Protein AF-A0A523WRV7-F1 (afdb_monomer_lite)

pLDDT: mean 73.67, std 16.46, range [28.14, 95.19]

Secondary structure (DSSP, 8-state):
----SSTTHHHHHHHHHHHHHHHHHHHHHHHHHHHHHHHHHHTTS--------SEEEEEETT---EEEEETTEEEEE-SHHHHHHTT--GGGPEEE-HHHHTTSPEEEEE---TTSPPPPPPGGGT------TTTT-EEEEEESSPPTT-SSSGGGT-SEEEEE----TT---EEEESSSSTTSPEEEEES-SS--TTTS-HHHHHHHHHHHHHH-TTS-EEEEEETTTSSS---S-HHHHHHHHHHHHHHTTSSEEEEEE--TTS-TTHHHHHHHHHHHHHHHH--S-EEEEEE-EEETTTTBPPP-HHHHHHHHHTTT--EEEE-S---STTEEE-HHHHHHHHHHHHHHHHTS-PPPPP---

Radius of gyration: 35.59 Å; chains: 1; bounding box: 54×82×136 Å

Structure (mmCIF, N/CA/C/O backbone):
data_AF-A0A523WRV7-F1
#
_entry.id   AF-A0A523WRV7-F1
#
loop_
_atom_site.group_PDB
_atom_site.id
_atom_site.type_symbol
_atom_site.label_atom_id
_atom_site.label_alt_id
_atom_site.label_comp_id
_atom_site.label_asym_id
_atom_site.label_entity_id
_atom_site.label_seq_id
_atom_site.pdbx_PDB_ins_code
_atom_site.Cartn_x
_atom_site.Cartn_y
_atom_site.Cartn_z
_atom_site.occupancy
_atom_site.B_iso_or_equiv
_atom_site.auth_seq_id
_atom_site.auth_comp_id
_atom_site.auth_asym_id
_atom_site.auth_atom_id
_atom_site.pdbx_PDB_model_num
ATOM 1 N N . MET A 1 1 ? -23.897 -60.825 111.684 1.00 43.19 1 MET A N 1
ATOM 2 C CA . MET A 1 1 ? -24.384 -60.757 110.289 1.00 43.19 1 MET A CA 1
ATOM 3 C C . MET A 1 1 ? -24.198 -59.336 109.784 1.00 43.19 1 MET A C 1
ATOM 5 O O . MET A 1 1 ? -24.889 -58.453 110.264 1.00 43.19 1 MET A O 1
ATOM 9 N N . ALA A 1 2 ? -23.250 -59.101 108.877 1.00 41.94 2 ALA A N 1
ATOM 10 C CA . ALA A 1 2 ? -23.081 -57.809 108.214 1.00 41.94 2 ALA A CA 1
ATOM 11 C C . ALA A 1 2 ? -22.687 -58.062 106.751 1.00 41.94 2 ALA A C 1
ATOM 13 O O . ALA A 1 2 ? -21.578 -58.501 106.465 1.00 41.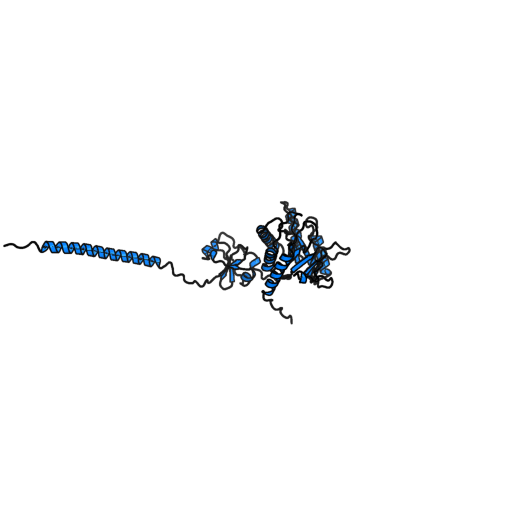94 2 ALA A O 1
ATOM 14 N N . LEU A 1 3 ? -23.637 -57.845 105.840 1.00 47.97 3 LEU A N 1
ATOM 15 C CA . LEU A 1 3 ? -23.482 -57.950 104.389 1.00 47.97 3 LEU A CA 1
ATOM 16 C C . LEU A 1 3 ? -23.764 -56.571 103.788 1.00 47.97 3 LEU A C 1
ATOM 18 O O . LEU A 1 3 ? -24.923 -56.207 103.625 1.00 47.97 3 LEU A O 1
ATOM 22 N N . ALA A 1 4 ? -22.710 -55.822 103.463 1.00 55.09 4 ALA A N 1
ATOM 23 C CA . ALA A 1 4 ? -22.683 -54.828 102.382 1.00 55.09 4 ALA A CA 1
ATOM 24 C C . ALA A 1 4 ? -21.262 -54.247 102.267 1.00 55.09 4 ALA A C 1
ATOM 26 O O . ALA A 1 4 ? -20.862 -53.490 103.147 1.00 55.09 4 ALA A O 1
ATOM 27 N N . PRO A 1 5 ? -20.488 -54.599 101.216 1.00 51.84 5 PRO A N 1
ATOM 28 C CA . PRO A 1 5 ? -19.938 -53.528 100.373 1.00 51.84 5 PRO A CA 1
ATOM 29 C C . PRO A 1 5 ? -19.643 -53.971 98.918 1.00 51.84 5 PRO A C 1
ATOM 31 O O . PRO A 1 5 ? -18.527 -53.830 98.438 1.00 51.84 5 PRO A O 1
ATOM 34 N N . LEU A 1 6 ? -20.622 -54.508 98.177 1.00 50.44 6 LEU A N 1
ATOM 35 C CA . LEU A 1 6 ? -20.431 -54.847 96.745 1.00 50.44 6 LEU A CA 1
ATOM 36 C C . LEU A 1 6 ? -21.301 -54.025 95.777 1.00 50.44 6 LEU A C 1
ATOM 38 O O . LEU A 1 6 ? -20.990 -53.936 94.592 1.00 50.44 6 LEU A O 1
ATOM 42 N N . LYS A 1 7 ? -22.356 -53.353 96.258 1.00 49.62 7 LYS A N 1
ATOM 43 C CA . LYS A 1 7 ? -23.232 -52.524 95.402 1.00 49.62 7 LYS A CA 1
ATOM 44 C C . LYS A 1 7 ? -22.710 -51.104 95.144 1.00 49.62 7 LYS A C 1
ATOM 46 O O . LYS A 1 7 ? -23.055 -50.532 94.116 1.00 49.62 7 LYS A O 1
ATOM 51 N N . ALA A 1 8 ? -21.877 -50.545 96.025 1.00 51.38 8 ALA A N 1
ATOM 52 C CA . ALA A 1 8 ? -21.386 -49.170 95.882 1.00 51.38 8 ALA A CA 1
ATOM 53 C C . ALA A 1 8 ? -20.281 -49.034 94.815 1.00 51.38 8 ALA A C 1
ATOM 55 O O . ALA A 1 8 ? -20.297 -48.084 94.037 1.00 51.38 8 ALA A O 1
ATOM 56 N N . ILE A 1 9 ? -19.379 -50.018 94.711 1.00 51.53 9 ILE A N 1
ATOM 57 C CA . ILE A 1 9 ? -18.237 -49.985 93.776 1.00 51.53 9 ILE A CA 1
ATOM 58 C C . ILE A 1 9 ? -18.718 -50.066 92.315 1.00 51.53 9 ILE A C 1
ATOM 60 O O . ILE A 1 9 ? -18.333 -49.237 91.493 1.00 51.53 9 ILE A O 1
ATOM 64 N N . ARG A 1 10 ? -19.691 -50.943 92.017 1.00 49.62 10 ARG A N 1
ATOM 65 C CA . ARG A 1 10 ? -20.312 -51.046 90.679 1.00 49.62 10 ARG A CA 1
ATOM 66 C C . ARG A 1 10 ? -21.040 -49.777 90.221 1.00 49.62 10 ARG A C 1
ATOM 68 O O . ARG A 1 10 ? -21.253 -49.599 89.025 1.00 49.62 10 ARG A O 1
ATOM 75 N N . PHE A 1 11 ? -21.467 -48.912 91.141 1.00 49.72 11 PHE A N 1
ATOM 76 C CA . PHE A 1 11 ? -22.198 -47.689 90.795 1.00 49.72 11 PHE A CA 1
ATOM 77 C C . PHE A 1 11 ? -21.259 -46.524 90.446 1.00 49.72 11 PHE A C 1
ATOM 79 O O . PHE A 1 11 ? -21.621 -45.663 89.643 1.00 49.72 11 PHE A O 1
ATOM 86 N N . ILE A 1 12 ? -20.051 -46.510 91.020 1.00 54.00 12 ILE A N 1
ATOM 87 C CA . ILE A 1 12 ? -19.041 -45.469 90.787 1.00 54.00 12 ILE A CA 1
ATOM 88 C C . ILE A 1 12 ? -18.336 -45.699 89.442 1.00 54.00 12 ILE A C 1
ATOM 90 O O . ILE A 1 12 ? -18.292 -44.774 88.630 1.00 54.00 12 ILE A O 1
ATOM 94 N N . GLU A 1 13 ? -17.926 -46.936 89.137 1.00 52.88 13 GLU A N 1
ATOM 95 C CA . GLU A 1 13 ? -17.317 -47.285 87.837 1.00 52.88 13 GLU A CA 1
ATOM 96 C C . GLU A 1 13 ? -18.253 -46.954 86.659 1.00 52.88 13 GLU A C 1
ATOM 98 O O . GLU A 1 13 ? -17.840 -46.401 85.641 1.00 52.88 13 GLU A O 1
ATOM 103 N N . ASN A 1 14 ? -19.558 -47.174 86.837 1.00 54.78 14 ASN A N 1
ATOM 104 C CA . ASN A 1 14 ? -20.579 -46.937 85.816 1.00 54.78 14 ASN A CA 1
ATOM 105 C C . ASN A 1 14 ? -20.876 -45.431 85.582 1.00 54.78 14 ASN A C 1
ATOM 107 O O . ASN A 1 14 ? -21.360 -45.041 84.516 1.00 54.78 14 ASN A O 1
ATOM 111 N N . LYS A 1 15 ? -20.569 -44.551 86.550 1.00 53.56 15 LYS A N 1
ATOM 112 C CA . LYS A 1 15 ? -20.632 -43.085 86.366 1.00 53.56 15 LYS A CA 1
ATOM 113 C C . LYS A 1 15 ? -19.398 -42.546 85.647 1.00 53.56 15 LYS A C 1
ATOM 115 O O . LYS A 1 15 ? -19.528 -41.663 84.800 1.00 53.56 15 LYS A O 1
ATOM 120 N N . GLU A 1 16 ? -18.223 -43.082 85.956 1.00 56.72 16 GLU A N 1
ATOM 121 C CA . GLU A 1 16 ? -16.965 -42.655 85.342 1.00 56.72 16 GLU A CA 1
ATOM 122 C C . GLU A 1 16 ? -16.894 -43.049 83.858 1.00 56.72 16 GLU A C 1
ATOM 124 O O . GLU A 1 16 ? -16.466 -42.262 83.009 1.00 56.72 16 GLU A O 1
ATOM 129 N N . GLN A 1 17 ? -17.417 -44.231 83.524 1.00 58.19 17 GLN A N 1
ATOM 130 C CA . GLN A 1 17 ? -17.513 -44.726 82.151 1.00 58.19 17 GLN A CA 1
ATOM 131 C C . GLN A 1 17 ? -18.502 -43.895 81.313 1.00 58.19 17 GLN A C 1
ATOM 133 O O . GLN A 1 17 ? -18.154 -43.454 80.217 1.00 58.19 17 GLN A O 1
ATOM 138 N N . ARG A 1 18 ? -19.661 -43.531 81.885 1.00 58.38 18 ARG A N 1
ATOM 139 C CA . ARG A 1 18 ? -20.624 -42.602 81.261 1.00 58.38 18 ARG A CA 1
ATOM 140 C C . ARG A 1 18 ? -20.073 -41.186 81.068 1.00 58.38 18 ARG A C 1
ATOM 142 O O . ARG A 1 18 ? -20.416 -40.517 80.096 1.00 58.38 18 ARG A O 1
ATOM 149 N N . GLY A 1 19 ? -19.204 -40.716 81.965 1.00 65.31 19 GLY A N 1
ATOM 150 C CA . GLY A 1 19 ? -18.512 -39.432 81.810 1.00 65.31 19 GLY A CA 1
ATOM 151 C C . GLY A 1 19 ? -17.509 -39.431 80.650 1.00 65.31 19 GLY A C 1
ATOM 152 O O . GLY A 1 19 ? -17.411 -38.445 79.916 1.00 65.31 19 GLY A O 1
ATOM 153 N N . LYS A 1 20 ? -16.794 -40.546 80.448 1.00 66.38 20 LYS A N 1
ATOM 154 C CA . LYS A 1 20 ? -15.864 -40.726 79.320 1.00 66.38 20 LYS A CA 1
ATOM 155 C C . LYS A 1 20 ? -16.595 -40.855 77.981 1.00 66.38 20 LYS A C 1
ATOM 157 O O . LYS A 1 20 ? -16.130 -40.281 76.999 1.00 66.38 20 LYS A O 1
ATOM 162 N N . GLU A 1 21 ? -17.740 -41.535 77.941 1.00 68.00 21 GLU A N 1
ATOM 163 C CA . GLU A 1 21 ? -18.577 -41.626 76.734 1.00 68.00 21 GLU A CA 1
ATOM 164 C C . GLU A 1 21 ? -19.162 -40.270 76.336 1.00 68.00 21 GLU A C 1
ATOM 166 O O . GLU A 1 21 ? -18.995 -39.860 75.191 1.00 68.00 21 GLU A O 1
ATOM 171 N N . ARG A 1 22 ? -19.696 -39.492 77.288 1.00 70.12 22 ARG A N 1
ATOM 172 C CA . ARG A 1 22 ? -20.186 -38.132 77.000 1.00 70.12 22 ARG A CA 1
ATOM 173 C C . ARG A 1 22 ? -19.100 -37.197 76.475 1.00 70.12 22 ARG A C 1
ATOM 175 O O . ARG A 1 22 ? -19.375 -36.377 75.607 1.00 70.12 22 ARG A O 1
ATOM 182 N N . LYS A 1 23 ? -17.858 -37.309 76.963 1.00 73.06 23 LYS A N 1
ATOM 183 C CA . LYS A 1 23 ? -16.725 -36.539 76.414 1.00 73.06 23 LYS A CA 1
ATOM 184 C C . LYS A 1 23 ? -16.383 -36.948 74.980 1.00 73.06 23 LYS A C 1
ATOM 186 O O . LYS A 1 23 ? -16.059 -36.075 74.180 1.00 73.06 23 LYS A O 1
ATOM 191 N N . LYS A 1 24 ? -16.472 -38.242 74.649 1.00 74.88 24 LYS A N 1
ATOM 192 C CA . LYS A 1 24 ? -16.290 -38.728 73.272 1.00 74.88 24 LYS A CA 1
ATOM 193 C C . LYS A 1 24 ? -17.401 -38.229 72.354 1.00 74.88 24 LYS A C 1
ATOM 195 O O . LYS A 1 24 ? -17.094 -37.739 71.276 1.00 74.88 24 LYS A O 1
ATOM 200 N N . GLU A 1 25 ? -18.655 -38.278 72.795 1.00 76.62 25 GLU A N 1
ATOM 201 C CA . GLU A 1 25 ? -19.792 -37.735 72.041 1.00 76.62 25 GLU A CA 1
ATOM 202 C C . GLU A 1 25 ? -19.641 -36.230 71.801 1.00 76.62 25 GLU A C 1
ATOM 204 O O . GLU A 1 25 ? -19.791 -35.775 70.671 1.00 76.62 25 GLU A O 1
ATOM 209 N N . LEU A 1 26 ? -19.247 -35.460 72.824 1.00 77.62 26 LEU A N 1
ATOM 210 C CA . LEU A 1 26 ? -19.015 -34.021 72.674 1.00 77.62 26 LEU A CA 1
ATOM 211 C C . LEU A 1 26 ? -17.868 -33.718 71.700 1.00 77.62 26 LEU A C 1
ATOM 213 O O . LEU A 1 26 ? -17.972 -32.792 70.900 1.00 77.62 26 LEU A O 1
ATOM 217 N N . MET A 1 27 ? -16.788 -34.506 71.744 1.00 79.31 27 MET A N 1
ATOM 218 C CA . MET A 1 27 ? -15.689 -34.397 70.782 1.00 79.31 27 MET A CA 1
ATOM 219 C C . MET A 1 27 ? -16.138 -34.729 69.360 1.00 79.31 27 MET A C 1
ATOM 221 O O . MET A 1 27 ? -15.739 -34.032 68.435 1.00 79.31 27 MET A O 1
ATOM 225 N N . ILE A 1 28 ? -16.965 -35.760 69.179 1.00 80.25 28 ILE A N 1
ATOM 226 C CA . ILE A 1 28 ? -17.501 -36.138 67.866 1.00 80.25 28 ILE A CA 1
ATOM 227 C C . ILE A 1 28 ? -18.396 -35.021 67.324 1.00 80.25 28 ILE A C 1
ATOM 229 O O . ILE A 1 28 ? -18.240 -34.630 66.173 1.00 80.25 28 ILE A O 1
ATOM 233 N N . VAL A 1 29 ? -19.272 -34.446 68.151 1.00 78.81 29 VAL A N 1
ATOM 234 C CA . VAL A 1 29 ? -20.132 -33.321 67.751 1.00 78.81 29 VAL A CA 1
ATOM 235 C C . VAL A 1 29 ? -19.303 -32.079 67.410 1.00 78.81 29 VAL A C 1
ATOM 237 O O . VAL A 1 29 ? -19.556 -31.443 66.390 1.00 78.81 29 VAL A O 1
ATOM 240 N N . ALA A 1 30 ? -18.275 -31.758 68.200 1.00 79.81 30 ALA A N 1
ATOM 241 C CA . ALA A 1 30 ? -17.372 -30.644 67.910 1.00 79.81 30 ALA A CA 1
ATOM 242 C C . ALA A 1 30 ? -16.576 -30.870 66.612 1.00 79.81 30 ALA A C 1
ATOM 244 O O . ALA A 1 30 ? -16.445 -29.956 65.801 1.00 79.81 30 ALA A O 1
ATOM 245 N N . LEU A 1 31 ? -16.097 -32.095 66.376 1.00 79.44 31 LEU A N 1
ATOM 246 C CA . LEU A 1 31 ? -15.389 -32.458 65.151 1.00 79.44 31 LEU A CA 1
ATOM 247 C C . LEU A 1 31 ? -16.316 -32.379 63.929 1.00 79.44 31 LEU A C 1
ATOM 249 O O . LEU A 1 31 ? -15.922 -31.833 62.904 1.00 79.44 31 LEU A O 1
ATOM 253 N N . LEU A 1 32 ? -17.561 -32.849 64.047 1.00 80.69 32 LEU A N 1
ATOM 254 C CA . LEU A 1 32 ? -18.571 -32.736 62.992 1.00 80.69 32 LEU A CA 1
ATOM 255 C C . LEU A 1 32 ? -18.953 -31.278 62.712 1.00 80.69 32 LEU A C 1
ATOM 257 O O . LEU A 1 32 ? -19.153 -30.923 61.552 1.00 80.69 32 LEU A O 1
ATOM 261 N N . ALA A 1 33 ? -19.002 -30.416 63.732 1.00 76.00 33 ALA A N 1
ATOM 262 C CA . ALA A 1 33 ? -19.233 -28.984 63.557 1.00 76.00 33 ALA A CA 1
ATOM 263 C C . ALA A 1 33 ? -18.060 -28.298 62.834 1.00 76.00 33 ALA A C 1
ATOM 265 O O . ALA A 1 33 ? -18.288 -27.507 61.921 1.00 76.00 33 ALA A O 1
ATOM 266 N N . VAL A 1 34 ? -16.812 -28.645 63.173 1.00 75.19 34 VAL A N 1
ATOM 267 C CA . VAL A 1 34 ? -15.611 -28.140 62.482 1.00 75.19 34 VAL A CA 1
ATOM 268 C C . VAL A 1 34 ? -15.549 -28.644 61.038 1.00 75.19 34 VAL A C 1
ATOM 270 O O . VAL A 1 34 ? -15.292 -27.854 60.135 1.00 75.19 34 VAL A O 1
ATOM 273 N N . ILE A 1 35 ? -15.854 -29.921 60.789 1.00 76.06 35 ILE A N 1
ATOM 274 C CA . ILE A 1 35 ? -15.948 -30.481 59.432 1.00 76.06 35 ILE A CA 1
ATOM 275 C C . ILE A 1 35 ? -17.073 -29.796 58.644 1.00 76.06 35 ILE A C 1
ATOM 277 O O . ILE A 1 35 ? -16.876 -29.461 57.482 1.00 76.06 35 ILE A O 1
ATOM 281 N N . SER A 1 36 ? -18.219 -29.510 59.269 1.00 71.19 36 SER A N 1
ATOM 282 C CA . SER A 1 36 ? -19.326 -28.788 58.624 1.00 71.19 36 SER A CA 1
ATOM 283 C C . SER A 1 36 ? -18.964 -27.333 58.308 1.00 71.19 36 SER A C 1
ATOM 285 O O . SER A 1 36 ? -19.338 -26.836 57.250 1.00 71.19 36 SER A O 1
ATOM 287 N N . LEU A 1 37 ? -18.187 -26.660 59.164 1.00 67.69 37 LEU A N 1
ATOM 288 C CA . LEU A 1 37 ? -17.636 -25.321 58.911 1.00 67.69 37 LEU A CA 1
ATOM 289 C C . LEU A 1 37 ? -16.590 -25.329 57.786 1.00 67.69 37 LEU A C 1
ATOM 291 O O . LEU A 1 37 ? -16.615 -24.448 56.930 1.00 67.69 37 LEU A O 1
ATOM 295 N N . LEU A 1 38 ? -15.720 -26.343 57.736 1.00 61.66 38 LEU A N 1
ATOM 296 C CA . LEU A 1 38 ? -14.734 -26.513 56.663 1.00 61.66 38 LEU A CA 1
ATOM 297 C C . LEU A 1 38 ? -15.400 -26.854 55.322 1.00 61.66 38 LEU A C 1
ATOM 299 O O . LEU A 1 38 ? -15.036 -26.284 54.298 1.00 61.66 38 LEU A O 1
ATOM 303 N N . LEU A 1 39 ? -16.428 -27.709 55.321 1.00 60.72 39 LEU A N 1
ATOM 304 C CA . LEU A 1 39 ? -17.216 -28.012 54.124 1.00 60.72 39 LEU A CA 1
ATOM 305 C C . LEU A 1 39 ? -18.029 -26.792 53.668 1.00 60.72 39 LEU A C 1
ATOM 307 O O . LEU A 1 39 ? -18.048 -26.496 52.478 1.00 60.72 39 LEU A O 1
ATOM 311 N N . SER A 1 40 ? -18.606 -26.014 54.587 1.00 55.66 40 SER A N 1
ATOM 312 C CA . SER A 1 40 ? -19.316 -24.769 54.244 1.00 55.66 40 SER A CA 1
ATOM 313 C C . SER A 1 40 ? -18.375 -23.685 53.692 1.00 55.66 40 SER A C 1
ATOM 315 O O . SER A 1 40 ? -18.788 -22.888 52.853 1.00 55.66 40 SER A O 1
ATOM 317 N N . GLY A 1 41 ? -17.098 -23.681 54.100 1.00 46.34 41 GLY A N 1
ATOM 318 C CA . GLY A 1 41 ? -16.050 -22.819 53.537 1.00 46.34 41 GLY A CA 1
ATOM 319 C C . GLY A 1 41 ? -15.540 -23.260 52.158 1.00 46.34 41 GLY A C 1
ATOM 320 O O . GLY A 1 41 ? -15.092 -22.423 51.377 1.00 46.34 41 GLY A O 1
ATOM 321 N N . CYS A 1 42 ? -15.659 -24.547 51.816 1.00 45.75 42 CYS A N 1
ATOM 322 C CA . CYS A 1 42 ? -15.270 -25.082 50.506 1.00 45.75 42 CYS A CA 1
ATOM 323 C C . CYS A 1 42 ? -16.370 -24.988 49.430 1.00 45.75 42 CYS A C 1
ATOM 325 O O . CYS A 1 42 ? -16.060 -25.146 48.252 1.00 45.75 42 CYS A O 1
ATOM 327 N N . PHE A 1 43 ? -17.623 -24.676 49.783 1.00 42.66 43 PHE A N 1
ATOM 328 C CA . PHE A 1 43 ? -18.730 -24.537 48.818 1.00 42.66 43 PHE A CA 1
ATOM 329 C C . PHE A 1 43 ? -18.992 -23.099 48.322 1.00 42.66 43 PHE A C 1
ATOM 331 O O . PHE A 1 43 ? -19.898 -22.890 47.519 1.00 42.66 43 PHE A O 1
ATOM 338 N N . LEU A 1 44 ? -18.164 -22.118 48.705 1.00 43.16 44 LEU A N 1
ATOM 339 C CA . LEU A 1 44 ? -18.170 -20.760 48.125 1.00 43.16 44 LEU A CA 1
ATOM 340 C C . LEU A 1 44 ? -17.111 -20.541 47.026 1.00 43.16 44 LEU A C 1
ATOM 342 O O . LEU A 1 44 ? -16.950 -19.431 46.530 1.00 43.16 44 LEU A O 1
ATOM 346 N N . SER A 1 45 ? -16.429 -21.601 46.587 1.00 48.34 45 SER A N 1
ATOM 347 C CA . SER A 1 45 ? -15.513 -21.572 45.440 1.00 48.34 45 SER A CA 1
ATOM 348 C C . SER A 1 45 ? -15.872 -22.693 44.466 1.00 48.34 45 SER A C 1
ATOM 350 O O . SER A 1 45 ? -15.240 -23.747 44.452 1.00 48.34 45 SER A O 1
ATOM 352 N N . GLY A 1 46 ? -16.908 -22.481 43.654 1.00 42.16 46 GLY A N 1
ATOM 353 C CA . GLY A 1 46 ? -17.256 -23.443 42.606 1.00 42.16 46 GLY A CA 1
ATOM 354 C C . GLY A 1 46 ? -18.628 -23.301 41.959 1.00 42.16 46 GLY A C 1
ATOM 355 O O . GLY A 1 46 ? -18.950 -24.109 41.097 1.00 42.16 46 GLY A O 1
ATOM 356 N N . GLN A 1 47 ? -19.431 -22.288 42.298 1.00 32.25 47 GLN A N 1
ATOM 357 C CA . GLN A 1 47 ? -20.487 -21.852 41.386 1.00 32.25 47 GLN A CA 1
ATOM 358 C C . GLN A 1 47 ? -19.828 -20.979 40.313 1.00 32.25 47 GLN A C 1
ATOM 360 O O . GLN A 1 47 ? -19.769 -19.757 40.413 1.00 32.25 47 GLN A O 1
ATOM 365 N N . THR A 1 48 ? -19.287 -21.623 39.277 1.00 39.41 48 THR A N 1
ATOM 366 C CA . THR A 1 48 ? -19.193 -20.995 37.959 1.00 39.41 48 THR A CA 1
ATOM 367 C C . THR A 1 48 ? -20.623 -20.766 37.505 1.00 39.41 48 THR A C 1
ATOM 369 O O . THR A 1 48 ? -21.212 -21.578 36.794 1.00 39.41 48 THR A O 1
ATOM 372 N N . SER A 1 49 ? -21.204 -19.661 37.964 1.00 35.84 49 SER A N 1
ATOM 373 C CA . SER A 1 49 ? -22.182 -18.941 37.176 1.00 35.84 49 SER A CA 1
ATOM 374 C C . SER A 1 49 ? -21.589 -18.882 35.773 1.00 35.84 49 SER A C 1
ATOM 376 O O . SER A 1 49 ? -20.479 -18.367 35.601 1.00 35.84 49 SER A O 1
ATOM 378 N N . GLU A 1 50 ? -22.279 -19.428 34.776 1.00 38.72 50 GLU A N 1
ATOM 379 C CA . GLU A 1 50 ? -22.144 -18.896 33.428 1.00 38.72 50 GLU A CA 1
ATOM 380 C C . GLU A 1 50 ? -22.523 -17.421 33.550 1.00 38.72 50 GLU A C 1
ATOM 382 O O . GLU A 1 50 ? -23.682 -17.024 33.470 1.00 38.72 50 GLU A O 1
ATOM 387 N N . VAL A 1 51 ? -21.524 -16.597 33.860 1.00 39.41 51 VAL A N 1
ATOM 388 C CA . VAL A 1 51 ? -21.564 -15.184 33.567 1.00 39.41 51 VAL A CA 1
ATOM 389 C C . VAL A 1 51 ? -21.705 -15.184 32.060 1.00 39.41 51 VAL A C 1
ATOM 391 O O . VAL A 1 51 ? -20.732 -15.427 31.349 1.00 39.41 51 VAL A O 1
ATOM 394 N N . THR A 1 52 ? -22.931 -15.001 31.570 1.00 42.25 52 THR A N 1
ATOM 395 C CA . THR A 1 52 ? -23.166 -14.420 30.251 1.00 42.25 52 THR A CA 1
ATOM 396 C C . THR A 1 52 ? -22.185 -13.265 30.174 1.00 42.25 52 THR A C 1
ATOM 398 O O . THR A 1 52 ? -22.368 -12.286 30.898 1.00 42.25 52 THR A O 1
ATOM 401 N N . GLU A 1 53 ? -21.073 -13.440 29.453 1.00 54.41 53 GLU A N 1
ATOM 402 C CA . GLU A 1 53 ? -20.023 -12.432 29.420 1.00 54.41 53 GLU A CA 1
ATOM 403 C C . GLU A 1 53 ? -20.690 -11.177 28.855 1.00 54.41 53 GLU A C 1
ATOM 405 O O . GLU A 1 53 ? -21.012 -11.098 27.671 1.00 54.41 53 GLU A O 1
ATOM 410 N N . SER A 1 54 ? -20.971 -10.212 29.735 1.00 77.94 54 SER A N 1
ATOM 411 C CA . SER A 1 54 ? -21.579 -8.922 29.390 1.00 77.94 54 SER A CA 1
ATOM 412 C C . SER A 1 54 ? -20.651 -8.087 28.511 1.00 77.94 54 SER A C 1
ATOM 414 O O . SER A 1 54 ? -21.009 -6.993 28.075 1.00 77.94 54 SER A O 1
ATOM 416 N N . TYR A 1 55 ? -19.457 -8.616 28.247 1.00 87.69 55 TYR A N 1
ATOM 417 C CA . TYR A 1 55 ? -18.424 -8.000 27.469 1.00 87.69 55 TYR A CA 1
ATOM 418 C C . TYR A 1 55 ? -17.699 -9.001 26.562 1.00 87.69 55 TYR A C 1
ATOM 420 O O . TYR A 1 55 ? -17.642 -10.194 26.837 1.00 87.69 55 TYR A O 1
ATOM 428 N N . LEU A 1 56 ? -17.094 -8.501 25.482 1.00 93.75 56 LEU A N 1
ATOM 429 C CA . LEU A 1 56 ? -16.171 -9.272 24.640 1.00 93.75 56 LEU A CA 1
ATOM 430 C C . LEU A 1 56 ? -14.803 -8.600 24.627 1.00 93.75 56 LEU A C 1
ATOM 432 O O . LEU A 1 56 ? -14.711 -7.420 24.302 1.00 93.75 56 LEU A O 1
ATOM 436 N N . LEU A 1 57 ? -13.738 -9.346 24.913 1.00 94.44 57 LEU A N 1
ATOM 437 C CA . LEU A 1 57 ? -12.369 -8.859 24.742 1.00 94.44 57 LEU A CA 1
ATOM 438 C C . LEU A 1 57 ? -11.871 -9.204 23.342 1.00 94.44 57 LEU A C 1
ATOM 440 O O . LEU A 1 57 ? -11.824 -10.376 22.968 1.00 94.44 57 LEU A O 1
ATOM 444 N N . LEU A 1 58 ? -11.492 -8.193 22.570 1.00 94.56 58 LEU A N 1
ATOM 445 C CA . LEU A 1 58 ? -11.023 -8.327 21.197 1.00 94.56 58 LEU A CA 1
ATOM 446 C C . LEU A 1 58 ? -9.637 -7.701 21.044 1.00 94.56 58 LEU A C 1
ATOM 448 O O . LEU A 1 58 ? -9.348 -6.648 21.604 1.00 94.56 58 LEU A O 1
ATOM 452 N N . GLN A 1 59 ? -8.792 -8.328 20.236 1.00 91.25 59 GLN A N 1
ATOM 453 C CA . GLN A 1 59 ? -7.499 -7.795 19.817 1.00 91.25 59 GLN A CA 1
ATOM 454 C C . GLN A 1 59 ? -7.337 -8.059 18.324 1.00 91.25 59 GLN A C 1
ATOM 456 O O . GLN A 1 59 ? -7.730 -9.113 17.826 1.00 91.25 59 GLN A O 1
ATOM 461 N N . THR A 1 60 ? -6.770 -7.117 17.584 1.00 83.62 60 THR A N 1
ATOM 462 C CA . THR A 1 60 ? -6.463 -7.334 16.168 1.00 83.62 60 THR A CA 1
ATOM 463 C C . THR A 1 60 ? -5.151 -8.082 15.983 1.00 83.62 60 THR A C 1
ATOM 465 O O . THR A 1 60 ? -4.204 -7.913 16.749 1.00 83.62 60 THR A O 1
ATOM 468 N N . GLN A 1 61 ? -5.081 -8.925 14.952 1.00 77.81 61 GLN A N 1
ATOM 469 C CA . GLN A 1 61 ? -3.880 -9.710 14.668 1.00 77.81 61 GLN A CA 1
ATOM 470 C C . GLN A 1 61 ? -2.649 -8.813 14.446 1.00 77.81 61 GLN A C 1
ATOM 472 O O . GLN A 1 61 ? -2.672 -7.921 13.600 1.00 77.81 61 GLN A O 1
ATOM 477 N N . GLY A 1 62 ? -1.571 -9.085 15.189 1.00 63.50 62 GLY A N 1
ATOM 478 C CA . GLY A 1 62 ? -0.313 -8.332 15.111 1.00 63.50 62 GLY A CA 1
ATOM 479 C C . GLY A 1 62 ? -0.324 -6.987 15.841 1.00 63.50 62 GLY A C 1
ATOM 480 O O . GLY A 1 62 ? 0.663 -6.265 15.778 1.00 63.50 62 GLY A O 1
ATOM 481 N N . GLU A 1 63 ? -1.405 -6.648 16.549 1.00 77.62 63 GLU A N 1
ATOM 482 C CA . GLU A 1 63 ? -1.540 -5.356 17.213 1.00 77.62 63 GLU A CA 1
ATOM 483 C C . GLU A 1 63 ? -1.593 -5.489 18.737 1.00 77.62 63 GLU A C 1
ATOM 485 O O . GLU A 1 63 ? -2.372 -6.295 19.233 1.00 77.62 63 GLU A O 1
ATOM 490 N N . PRO A 1 64 ? -0.851 -4.683 19.515 1.00 78.06 64 PRO A N 1
ATOM 491 C CA . PRO A 1 64 ? -0.833 -4.784 20.979 1.00 78.06 64 PRO A CA 1
ATOM 492 C C . PRO A 1 64 ? -2.097 -4.276 21.698 1.00 78.06 64 PRO A C 1
ATOM 494 O O . PRO A 1 64 ? -2.263 -4.551 22.883 1.00 78.06 64 PRO A O 1
ATOM 497 N N . GLU A 1 65 ? -2.975 -3.519 21.035 1.00 86.19 65 GLU A N 1
ATOM 498 C CA . GLU A 1 65 ? -4.129 -2.884 21.690 1.00 86.19 65 GLU A CA 1
ATOM 499 C C . GLU A 1 65 ? -5.291 -3.865 21.887 1.00 86.19 65 GLU A C 1
ATOM 501 O O . GLU A 1 65 ? -5.703 -4.555 20.953 1.00 86.19 65 GLU A O 1
ATOM 506 N N . VAL A 1 66 ? -5.839 -3.901 23.105 1.00 92.00 66 VAL A N 1
ATOM 507 C CA . VAL A 1 66 ? -6.978 -4.752 23.470 1.00 92.00 66 VAL A CA 1
ATOM 508 C C . VAL A 1 66 ? -8.206 -3.889 23.725 1.00 92.00 66 VAL A C 1
ATOM 510 O O . VAL A 1 66 ? -8.154 -2.893 24.447 1.00 92.00 66 VAL A O 1
ATOM 513 N N . PHE A 1 67 ? -9.324 -4.299 23.145 1.00 93.62 67 PHE A N 1
ATOM 514 C CA . PHE A 1 67 ? -10.608 -3.628 23.247 1.00 93.62 67 PHE A CA 1
ATOM 515 C C . PHE A 1 67 ? -11.581 -4.485 24.036 1.00 93.62 67 PHE A C 1
ATOM 517 O O . PHE A 1 67 ? -11.633 -5.700 23.854 1.00 93.62 67 PHE A O 1
ATOM 524 N N . VAL A 1 68 ? -12.389 -3.843 24.868 1.00 95.06 68 VAL A N 1
ATOM 525 C CA . VAL A 1 68 ? -13.571 -4.452 25.468 1.00 95.06 68 VAL A CA 1
ATOM 526 C C . VAL A 1 68 ? -14.812 -3.935 24.756 1.00 95.06 68 VAL A C 1
ATOM 528 O O . VAL A 1 68 ? -14.942 -2.740 24.498 1.00 95.06 68 VAL A O 1
ATOM 531 N N . ILE A 1 69 ? -15.715 -4.840 24.399 1.00 95.19 69 ILE A N 1
ATOM 532 C CA . ILE A 1 69 ? -17.015 -4.508 23.829 1.00 95.19 69 ILE A CA 1
ATOM 533 C C . ILE A 1 69 ? -18.042 -4.576 24.944 1.00 95.19 69 ILE A C 1
ATOM 535 O O . ILE A 1 69 ? -18.267 -5.665 25.455 1.00 95.19 69 ILE A O 1
ATOM 539 N N . ILE A 1 70 ? -18.674 -3.459 25.284 1.00 91.12 70 ILE A N 1
ATOM 540 C CA . ILE A 1 70 ? -19.746 -3.367 26.287 1.00 91.12 70 ILE A CA 1
ATOM 541 C C . ILE A 1 70 ? -20.918 -2.684 25.595 1.00 91.12 70 ILE A C 1
ATOM 543 O O . ILE A 1 70 ? -20.711 -1.703 24.886 1.00 91.12 70 ILE A O 1
ATOM 547 N N . ASP A 1 71 ? -22.127 -3.238 25.692 1.00 88.75 71 ASP A N 1
ATOM 548 C CA . ASP A 1 71 ? -23.320 -2.679 25.033 1.00 88.75 71 ASP A CA 1
ATOM 549 C C . ASP A 1 71 ? -23.128 -2.390 23.529 1.00 88.75 71 ASP A C 1
ATOM 551 O O . ASP A 1 71 ? -23.642 -1.422 22.970 1.00 88.75 71 ASP A O 1
ATOM 555 N N . LYS A 1 72 ? -22.376 -3.267 22.845 1.00 89.62 72 LYS A N 1
ATOM 556 C CA . LYS A 1 72 ? -21.982 -3.144 21.425 1.00 89.62 72 LYS A CA 1
ATOM 557 C C . LYS A 1 72 ? -21.102 -1.926 21.110 1.00 89.62 72 LYS A C 1
ATOM 559 O O . LYS A 1 72 ? -20.914 -1.622 19.936 1.00 89.62 72 LYS A O 1
ATOM 564 N N . VAL A 1 73 ? -20.523 -1.268 22.102 1.00 88.44 73 VAL A N 1
ATOM 565 C CA . VAL A 1 73 ? -19.557 -0.179 21.937 1.00 88.44 73 VAL A CA 1
ATOM 566 C C . VAL A 1 73 ? -18.164 -0.709 22.259 1.00 88.44 73 VAL A C 1
ATOM 568 O O . VAL A 1 73 ? -17.985 -1.421 23.244 1.00 88.44 73 VAL A O 1
ATOM 571 N N . LYS A 1 74 ? -17.170 -0.406 21.417 1.00 92.69 74 LYS A N 1
ATOM 572 C CA . LYS A 1 74 ? -15.776 -0.782 21.686 1.00 92.69 74 LYS A CA 1
ATOM 573 C C . LYS A 1 74 ? -15.078 0.299 22.500 1.00 92.69 74 LYS A C 1
ATOM 575 O O . LYS A 1 74 ? -15.068 1.464 22.104 1.00 92.69 74 LYS A O 1
ATOM 580 N N . HIS A 1 75 ? -14.440 -0.116 23.581 1.00 92.50 75 HIS A N 1
ATOM 581 C CA . HIS A 1 75 ? -13.637 0.720 24.461 1.00 92.50 75 HIS A CA 1
ATOM 582 C C . HIS A 1 75 ? -12.213 0.180 24.497 1.00 92.50 75 HIS A C 1
ATOM 584 O O . HIS A 1 75 ? -12.008 -1.033 24.563 1.00 92.50 75 HIS A O 1
ATOM 590 N N . TRP A 1 76 ? -11.216 1.057 24.446 1.00 93.62 76 TRP A N 1
ATOM 591 C CA . TRP A 1 76 ? -9.823 0.626 24.563 1.00 93.62 76 TRP A CA 1
ATOM 592 C C . TRP A 1 76 ? -9.436 0.445 26.022 1.00 93.62 76 TRP A C 1
ATOM 594 O O . TRP A 1 76 ? -9.706 1.320 26.839 1.00 93.62 76 TRP A O 1
ATOM 604 N N . ILE A 1 77 ? -8.757 -0.653 26.341 1.00 93.00 77 ILE A N 1
ATOM 605 C CA . ILE A 1 77 ? -8.109 -0.826 27.637 1.00 93.00 77 ILE A CA 1
ATOM 606 C C . ILE A 1 77 ? -6.656 -0.363 27.500 1.00 93.00 77 ILE A C 1
ATOM 608 O O . ILE A 1 77 ? -5.847 -1.052 26.877 1.00 93.00 77 ILE A O 1
ATOM 612 N N . GLN A 1 78 ? -6.320 0.794 28.081 1.00 88.12 78 GLN A N 1
ATOM 613 C CA . GLN A 1 78 ? -5.024 1.450 27.854 1.00 88.12 78 GLN A CA 1
ATOM 614 C C . GLN A 1 78 ? -3.814 0.580 28.231 1.00 88.12 78 GLN A C 1
ATOM 616 O O . GLN A 1 78 ? -2.790 0.611 27.550 1.00 88.12 78 GLN A O 1
ATOM 621 N N . ASN A 1 79 ? -3.912 -0.190 29.316 1.00 85.00 79 ASN A N 1
ATOM 622 C CA . ASN A 1 79 ? -2.817 -1.021 29.811 1.00 85.00 79 ASN A CA 1
ATOM 623 C C . ASN A 1 79 ? -3.338 -2.230 30.613 1.00 85.00 79 ASN A C 1
ATOM 625 O O . ASN A 1 79 ? -4.480 -2.256 31.080 1.00 85.00 79 ASN A O 1
ATOM 629 N N . SER A 1 80 ? -2.483 -3.240 30.809 1.00 85.56 80 SER A N 1
ATOM 630 C CA . SER A 1 80 ? -2.851 -4.478 31.515 1.00 85.56 80 SER A CA 1
ATOM 631 C C . SER A 1 80 ? -3.248 -4.253 32.973 1.00 85.56 80 SER A C 1
ATOM 633 O O . SER A 1 80 ? -4.113 -4.956 33.487 1.00 85.56 80 SER A O 1
ATOM 635 N N . LYS A 1 81 ? -2.659 -3.248 33.634 1.00 84.81 81 LYS A N 1
ATOM 636 C CA . LYS A 1 81 ? -3.019 -2.861 35.004 1.00 84.81 81 LYS A CA 1
ATOM 637 C C . LYS A 1 81 ? -4.478 -2.403 35.074 1.00 84.81 81 LYS A C 1
ATOM 639 O O . LYS A 1 81 ? -5.220 -2.844 35.944 1.00 84.81 81 LYS A O 1
ATOM 644 N N . THR A 1 82 ? -4.911 -1.585 34.116 1.00 86.81 82 THR A N 1
ATOM 645 C CA . THR A 1 82 ? -6.307 -1.153 33.986 1.00 86.81 82 THR A CA 1
ATOM 646 C C . THR A 1 82 ? -7.222 -2.345 33.721 1.00 86.81 82 THR A C 1
ATOM 648 O O . THR A 1 82 ? -8.280 -2.432 34.333 1.00 86.81 82 THR A O 1
ATOM 651 N N . ALA A 1 83 ? -6.804 -3.299 32.881 1.00 87.75 83 ALA A N 1
ATOM 652 C CA . ALA A 1 83 ? -7.568 -4.526 32.645 1.00 87.75 83 ALA A CA 1
ATOM 653 C C . ALA A 1 83 ? -7.810 -5.314 33.942 1.00 87.75 83 ALA A C 1
ATOM 655 O O . ALA A 1 83 ? -8.948 -5.665 34.242 1.00 87.75 83 ALA A O 1
ATOM 656 N N . GLN A 1 84 ? -6.754 -5.526 34.734 1.00 85.75 84 GLN A N 1
ATOM 657 C CA . GLN A 1 84 ? -6.822 -6.245 36.010 1.00 85.75 84 GLN A CA 1
ATOM 658 C C . GLN A 1 84 ? -7.732 -5.538 37.020 1.00 85.75 84 GLN A C 1
ATOM 660 O O . GLN A 1 84 ? -8.575 -6.183 37.635 1.00 85.75 84 GLN A O 1
ATOM 665 N N . VAL A 1 85 ? -7.610 -4.211 37.155 1.00 85.44 85 VAL A N 1
ATOM 666 C CA . VAL A 1 85 ? -8.459 -3.405 38.053 1.00 85.44 85 VAL A CA 1
ATOM 667 C C . VAL A 1 85 ? -9.932 -3.455 37.639 1.00 85.44 85 VAL A C 1
ATOM 669 O O . VAL A 1 85 ? -10.810 -3.454 38.496 1.00 85.44 85 VAL A O 1
ATOM 672 N N . LEU A 1 86 ? -10.213 -3.518 36.335 1.00 86.38 86 LEU A N 1
ATOM 673 C CA . LEU A 1 86 ? -11.570 -3.638 35.794 1.00 86.38 86 LEU A CA 1
ATOM 674 C C . LEU A 1 86 ? -12.098 -5.084 35.782 1.00 86.38 86 LEU A C 1
ATOM 676 O O . LEU A 1 86 ? -13.226 -5.310 35.353 1.00 86.38 86 LEU A O 1
ATOM 680 N N . GLY A 1 87 ? -11.310 -6.058 36.250 1.00 88.06 87 GLY A N 1
ATOM 681 C CA . GLY A 1 87 ? -11.704 -7.468 36.301 1.00 88.06 87 GLY A CA 1
ATOM 682 C C . GLY A 1 87 ? -11.714 -8.174 34.941 1.00 88.06 87 GLY A C 1
ATOM 683 O O . GLY A 1 87 ? -12.354 -9.214 34.798 1.00 88.06 87 GLY A O 1
ATOM 684 N N . TYR A 1 88 ? -11.022 -7.629 33.936 1.00 90.06 88 TYR A N 1
ATOM 685 C CA . TYR A 1 88 ? -10.906 -8.246 32.617 1.00 90.06 88 TYR A CA 1
ATOM 686 C C . TYR A 1 88 ? -9.780 -9.276 32.577 1.00 90.06 88 TYR A C 1
ATOM 688 O O . TYR A 1 88 ? -8.607 -8.955 32.781 1.00 90.06 88 TYR A O 1
ATOM 696 N N . ASP A 1 89 ? -10.130 -10.510 32.217 1.00 90.56 89 ASP A N 1
ATOM 697 C CA . ASP A 1 89 ? -9.154 -11.557 31.939 1.00 90.56 89 ASP A CA 1
ATOM 698 C C . ASP A 1 89 ? -8.637 -11.437 30.501 1.00 90.56 89 ASP A C 1
ATOM 700 O O . ASP A 1 89 ? -9.245 -11.920 29.542 1.00 90.56 89 ASP A O 1
ATOM 704 N N . LEU A 1 90 ? -7.474 -10.800 30.345 1.00 88.81 90 LEU A N 1
ATOM 705 C CA . LEU A 1 90 ? -6.842 -10.619 29.041 1.00 88.81 90 LEU A CA 1
ATOM 706 C C . LEU A 1 90 ? -6.537 -11.943 28.327 1.00 88.81 90 LEU A C 1
ATOM 708 O O . LEU A 1 90 ? -6.375 -11.926 27.107 1.00 88.81 90 LEU A O 1
ATOM 712 N N . LEU A 1 91 ? -6.466 -13.086 29.018 1.00 89.38 91 LEU A N 1
ATOM 713 C CA . LEU A 1 91 ? -6.260 -14.387 28.372 1.00 89.38 91 LEU A CA 1
ATOM 714 C C . LEU A 1 91 ? -7.472 -14.823 27.541 1.00 89.38 91 LEU A C 1
ATOM 716 O O . LEU A 1 91 ? -7.302 -15.543 26.561 1.00 89.38 91 LEU A O 1
ATOM 720 N N . LYS A 1 92 ? -8.671 -14.324 27.859 1.00 90.62 92 LYS A N 1
ATOM 721 C CA . LYS A 1 92 ? -9.909 -14.610 27.118 1.00 90.62 92 LYS A CA 1
ATOM 722 C C . LYS A 1 92 ? -10.092 -13.776 25.849 1.00 90.62 92 LYS A C 1
ATOM 724 O O . LYS A 1 92 ? -11.098 -13.924 25.151 1.00 90.62 92 LYS A O 1
ATOM 729 N N . ARG A 1 93 ? -9.151 -12.881 25.534 1.00 93.06 93 ARG A N 1
ATOM 730 C CA . ARG A 1 93 ? -9.245 -12.033 24.340 1.00 93.06 93 ARG A CA 1
ATOM 731 C C . ARG A 1 93 ? -9.278 -12.874 23.063 1.00 93.06 93 ARG A C 1
ATOM 733 O O . ARG A 1 93 ? -8.479 -13.790 22.877 1.00 93.06 93 ARG A O 1
ATOM 740 N N . LYS A 1 94 ? -10.175 -12.524 22.146 1.00 93.44 94 LYS A N 1
ATOM 741 C CA . LYS A 1 94 ? -10.259 -13.132 20.817 1.00 93.44 94 LYS A CA 1
ATOM 742 C C . LYS A 1 94 ? -9.451 -12.313 19.825 1.00 93.44 94 LYS A C 1
ATOM 744 O O . LYS A 1 94 ? -9.633 -11.099 19.722 1.00 93.44 94 LYS A O 1
ATOM 749 N N . ILE A 1 95 ? -8.599 -12.992 19.064 1.00 88.12 95 ILE A N 1
ATOM 750 C CA . ILE A 1 95 ? -7.903 -12.372 17.939 1.00 88.12 95 ILE A CA 1
ATOM 751 C C . ILE A 1 95 ? -8.875 -12.267 16.760 1.00 88.12 95 ILE A C 1
ATOM 753 O O . ILE A 1 95 ? -9.458 -13.268 16.344 1.00 88.12 95 ILE A O 1
ATOM 757 N N . VAL A 1 96 ? -9.074 -11.060 16.236 1.00 86.62 96 VAL A N 1
ATOM 758 C CA . VAL A 1 96 ? -10.016 -10.772 15.143 1.00 86.62 96 VAL A CA 1
ATOM 759 C C . VAL A 1 96 ? -9.376 -9.913 14.052 1.00 86.62 96 VAL A C 1
ATOM 761 O O . VAL A 1 96 ? -8.313 -9.324 14.241 1.00 86.62 96 VAL A O 1
ATOM 764 N N . SER A 1 97 ? -10.024 -9.821 12.887 1.00 77.31 97 SER A N 1
ATOM 765 C CA . SER A 1 97 ? -9.625 -8.847 11.868 1.00 77.31 97 SER A CA 1
ATOM 766 C C . SER A 1 97 ? -10.049 -7.430 12.262 1.00 77.31 97 SER A C 1
ATOM 768 O O . SER A 1 97 ? -11.003 -7.235 13.024 1.00 77.31 97 SER A O 1
ATOM 770 N N . LEU A 1 98 ? -9.385 -6.429 11.680 1.00 76.06 98 LEU A N 1
ATOM 771 C CA . LEU A 1 98 ? -9.743 -5.025 11.877 1.00 76.06 98 LEU A CA 1
ATOM 772 C C . LEU A 1 98 ? -11.189 -4.736 11.436 1.00 76.06 98 LEU A C 1
ATOM 774 O O . LEU A 1 98 ? -11.909 -4.016 12.120 1.00 76.06 98 LEU A O 1
ATOM 778 N N . ASP A 1 99 ? -11.648 -5.371 10.353 1.00 75.12 99 ASP A N 1
ATOM 779 C CA . ASP A 1 99 ? -13.033 -5.275 9.876 1.00 75.12 99 ASP A CA 1
ATOM 780 C C . ASP A 1 99 ? -14.062 -5.748 10.913 1.00 75.12 99 ASP A C 1
ATOM 782 O O . ASP A 1 99 ? -15.138 -5.164 11.014 1.00 75.12 99 ASP A O 1
ATOM 786 N N . VAL A 1 100 ? -13.764 -6.797 11.690 1.00 83.25 100 VAL A N 1
ATOM 787 C CA . VAL A 1 100 ? -14.666 -7.277 12.752 1.00 83.25 100 VAL A CA 1
ATOM 788 C C . VAL A 1 100 ? -14.711 -6.275 13.898 1.00 83.25 100 VAL A C 1
ATOM 790 O O . VAL A 1 100 ? -15.798 -5.904 14.337 1.00 83.25 100 VAL A O 1
ATOM 793 N N . LEU A 1 101 ? -13.548 -5.795 14.340 1.00 85.12 101 LEU A N 1
ATOM 794 C CA . LEU A 1 101 ? -13.451 -4.803 15.409 1.00 85.12 101 LEU A CA 1
ATOM 795 C C . LEU A 1 101 ? -14.117 -3.468 15.019 1.00 85.12 101 LEU A C 1
ATOM 797 O O . LEU A 1 101 ? -14.753 -2.818 15.846 1.00 85.12 101 LEU A O 1
ATOM 801 N N . ASN A 1 102 ? -14.043 -3.074 13.747 1.00 81.31 102 ASN A N 1
ATOM 802 C CA . ASN A 1 102 ? -14.626 -1.831 13.238 1.00 81.31 102 ASN A CA 1
ATOM 803 C C . ASN A 1 102 ? -16.144 -1.875 13.006 1.00 81.31 102 ASN A C 1
ATOM 805 O O . ASN A 1 102 ? -16.729 -0.840 12.689 1.00 81.31 102 ASN A O 1
ATOM 809 N N . LYS A 1 103 ? -16.811 -3.019 13.224 1.00 83.25 103 LYS A N 1
ATOM 810 C CA . LYS A 1 103 ? -18.286 -3.085 13.260 1.00 83.25 103 LYS A CA 1
ATOM 811 C C . LYS A 1 103 ? -18.878 -2.416 14.497 1.00 83.25 103 LYS A C 1
ATOM 813 O O . LYS A 1 103 ? -20.044 -2.029 14.468 1.00 83.25 103 LYS A O 1
ATOM 818 N N . TYR A 1 104 ? -18.096 -2.295 15.567 1.00 85.25 104 TYR A N 1
ATOM 819 C CA . TYR A 1 104 ? -18.546 -1.694 16.813 1.00 85.25 104 TYR A CA 1
ATOM 820 C C . TYR A 1 104 ? -18.303 -0.176 16.791 1.00 85.25 104 TYR A C 1
ATOM 822 O O . TYR A 1 104 ? -17.183 0.244 16.460 1.00 85.25 104 TYR A O 1
ATOM 830 N N . PRO A 1 105 ? -19.314 0.656 17.119 1.00 81.19 105 PRO A N 1
ATOM 831 C CA . PRO A 1 105 ? -19.113 2.076 17.374 1.00 81.19 105 PRO A CA 1
ATOM 832 C C . PRO A 1 105 ? -18.067 2.283 18.459 1.00 81.19 105 PRO A C 1
ATOM 834 O O . PRO A 1 105 ? -17.906 1.466 19.367 1.00 81.19 105 PRO A O 1
ATOM 837 N N . THR A 1 106 ? -17.354 3.391 18.343 1.00 82.12 106 THR A N 1
ATOM 838 C CA . THR A 1 106 ? -16.267 3.695 19.249 1.00 82.12 106 THR A CA 1
ATOM 839 C C . THR A 1 106 ? -16.750 4.451 20.478 1.00 82.12 106 THR A C 1
ATOM 841 O O . THR A 1 106 ? -17.371 5.503 20.344 1.00 82.12 106 THR A O 1
ATOM 844 N N . GLY A 1 107 ? -16.427 3.918 21.651 1.00 85.62 107 GLY A N 1
ATOM 845 C CA . GLY A 1 107 ? -16.556 4.590 22.934 1.00 85.62 107 GLY A CA 1
ATOM 846 C C . GLY A 1 107 ? -15.244 5.218 23.397 1.00 85.62 107 GLY A C 1
ATOM 847 O O . GLY A 1 107 ? -14.344 5.515 22.611 1.00 85.62 107 GLY A O 1
ATOM 848 N N . GLU A 1 108 ? -15.154 5.425 24.704 1.00 87.00 108 GLU A N 1
ATOM 849 C CA . GLU A 1 108 ? -14.004 6.032 25.372 1.00 87.00 108 GLU A CA 1
ATOM 850 C C . GLU A 1 108 ? -12.826 5.065 25.589 1.00 87.00 108 GLU A C 1
ATOM 852 O O . GLU A 1 108 ? -12.972 3.838 25.557 1.00 87.00 108 GLU A O 1
ATOM 857 N N . THR A 1 109 ? -11.650 5.634 25.863 1.00 89.69 109 THR A N 1
ATOM 858 C CA . THR A 1 109 ? -10.524 4.897 26.446 1.00 89.69 109 THR A CA 1
ATOM 859 C C . THR A 1 109 ? -10.775 4.680 27.932 1.00 89.69 109 THR A C 1
ATOM 861 O O . THR A 1 109 ? -10.989 5.634 28.678 1.00 89.69 109 THR A O 1
ATOM 864 N N . LEU A 1 110 ? -10.651 3.437 28.383 1.00 89.25 110 LEU A N 1
ATOM 865 C CA . LEU A 1 110 ? -10.646 3.092 29.794 1.00 89.25 110 LEU A CA 1
ATOM 866 C C . LEU A 1 110 ? -9.220 3.220 30.336 1.00 89.25 110 LEU A C 1
ATOM 868 O O . LEU A 1 110 ? -8.322 2.465 29.951 1.00 89.25 110 LEU A O 1
ATOM 872 N N . ASN A 1 111 ? -9.038 4.164 31.257 1.00 89.44 111 ASN A N 1
ATOM 873 C CA . ASN A 1 111 ? -7.828 4.346 32.050 1.00 89.44 111 ASN A CA 1
ATOM 874 C C . ASN A 1 111 ? -8.226 4.598 33.512 1.00 89.44 111 ASN A C 1
ATOM 876 O O . ASN A 1 111 ? -9.102 5.416 33.794 1.00 89.44 111 ASN A O 1
ATOM 880 N N . ARG A 1 112 ? -7.607 3.868 34.443 1.00 85.50 112 ARG A N 1
ATOM 881 C CA . ARG A 1 112 ? -7.828 4.017 35.893 1.00 85.50 112 ARG A CA 1
ATOM 882 C C . ARG A 1 112 ? -6.566 4.441 36.641 1.00 85.50 112 ARG A C 1
ATOM 884 O O . ARG A 1 112 ? -6.618 4.555 37.862 1.00 85.50 112 ARG A O 1
ATOM 891 N N . ASP A 1 113 ? -5.451 4.661 35.946 1.00 80.56 113 ASP A N 1
ATOM 892 C CA . ASP A 1 113 ? -4.226 5.145 36.573 1.00 80.56 113 ASP A CA 1
ATOM 893 C C . ASP A 1 113 ? -4.223 6.683 36.599 1.00 80.56 113 ASP A C 1
ATOM 895 O O . ASP A 1 113 ? -4.107 7.300 35.540 1.00 80.56 113 ASP A O 1
ATOM 899 N N . PRO A 1 114 ? -4.350 7.328 37.777 1.00 76.75 114 PRO A N 1
ATOM 900 C CA . PRO A 1 114 ? -4.360 8.787 37.867 1.00 76.75 114 PRO A CA 1
ATOM 901 C C . PRO A 1 114 ? -3.001 9.414 37.524 1.00 76.75 114 PRO A C 1
ATOM 903 O O . PRO A 1 114 ? -2.939 10.613 37.266 1.00 76.75 114 PRO A O 1
ATOM 906 N N . ASN A 1 115 ? -1.921 8.624 37.520 1.00 84.06 115 ASN A N 1
ATOM 907 C CA . ASN A 1 115 ? -0.575 9.094 37.202 1.00 84.06 115 ASN A CA 1
ATOM 908 C C . ASN A 1 115 ? -0.217 8.900 35.723 1.00 84.06 115 ASN A C 1
ATOM 910 O O . ASN A 1 115 ? 0.830 9.376 35.286 1.00 84.06 115 ASN A O 1
ATOM 914 N N . GLU A 1 116 ? -1.050 8.197 34.950 1.00 77.19 116 GLU A N 1
ATOM 915 C CA . GLU A 1 116 ? -0.827 8.003 33.522 1.00 77.19 116 GLU A CA 1
ATOM 916 C C . GLU A 1 116 ? -1.836 8.833 32.719 1.00 77.19 116 GLU A C 1
ATOM 918 O O . GLU A 1 116 ? -3.044 8.681 32.916 1.00 77.19 116 GLU A O 1
ATOM 923 N N . PRO A 1 117 ? -1.394 9.694 31.783 1.00 84.12 117 PRO A N 1
ATOM 924 C CA . PRO A 1 117 ? -2.327 10.420 30.936 1.00 84.12 117 PRO A CA 1
ATOM 925 C C . PRO A 1 117 ? -3.158 9.435 30.109 1.00 84.12 117 PRO A C 1
ATOM 927 O O . PRO A 1 117 ? -2.626 8.467 29.555 1.00 84.12 117 PRO A O 1
ATOM 930 N N . THR A 1 118 ? -4.462 9.698 29.999 1.00 83.69 118 THR A N 1
ATOM 931 C CA . THR A 1 118 ? -5.341 8.924 29.120 1.00 83.69 118 THR A CA 1
ATOM 932 C C . THR A 1 118 ? -4.888 9.102 27.680 1.00 83.69 118 THR A C 1
ATOM 934 O O . THR A 1 118 ? -4.908 10.203 27.128 1.00 83.69 118 THR A O 1
ATOM 937 N N . ARG A 1 119 ? -4.459 8.004 27.068 1.00 79.12 119 ARG A N 1
ATOM 938 C CA . ARG A 1 119 ? -4.047 7.964 25.671 1.00 79.12 119 ARG A CA 1
ATOM 939 C C . ARG A 1 119 ? -5.274 7.745 24.795 1.00 79.12 119 ARG A C 1
ATOM 941 O O . ARG A 1 119 ? -6.287 7.186 25.219 1.00 79.12 119 ARG A O 1
ATOM 948 N N . GLN A 1 120 ? -5.158 8.143 23.537 1.00 73.62 120 GLN A N 1
ATOM 949 C CA . GLN A 1 120 ? -6.096 7.699 22.516 1.00 73.62 120 GLN A CA 1
ATOM 950 C C . GLN A 1 120 ? -5.566 6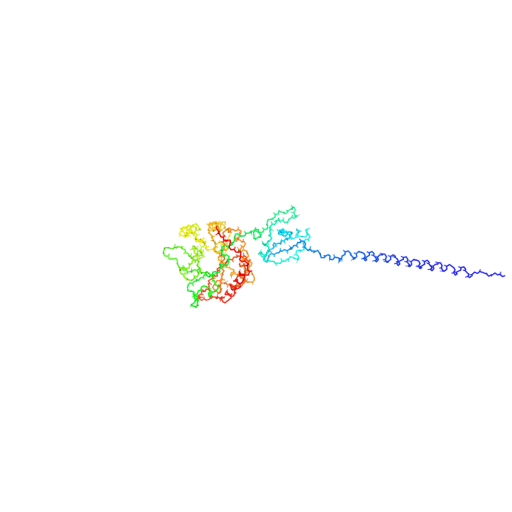.415 21.873 1.00 73.62 120 GLN A C 1
ATOM 952 O O . GLN A 1 120 ? -4.346 6.287 21.711 1.00 73.62 120 GLN A O 1
ATOM 957 N N . PRO A 1 121 ? -6.441 5.469 21.512 1.00 69.38 121 PRO A N 1
ATOM 958 C CA . PRO A 1 121 ? -6.015 4.248 20.845 1.00 69.38 121 PRO A CA 1
ATOM 959 C C . PRO A 1 121 ? -5.625 4.622 19.407 1.00 69.38 121 PRO A C 1
ATOM 961 O O . PRO A 1 121 ? -6.009 5.686 18.903 1.00 69.38 121 PRO A O 1
ATOM 964 N N . ARG A 1 122 ? -4.817 3.805 18.724 1.00 64.44 122 ARG A N 1
ATOM 965 C CA . ARG A 1 122 ? -4.287 4.215 17.409 1.00 64.44 122 ARG A CA 1
ATOM 966 C C . ARG A 1 122 ? -5.416 4.483 16.411 1.00 64.44 122 ARG A C 1
ATOM 968 O O . ARG A 1 122 ? -6.406 3.758 16.354 1.00 64.44 122 ARG A O 1
ATOM 975 N N . ALA A 1 123 ? -5.239 5.492 15.552 1.00 57.66 123 ALA A N 1
ATOM 976 C CA . ALA A 1 123 ? -6.259 5.948 14.595 1.00 57.66 123 ALA A CA 1
ATOM 977 C C . ALA A 1 123 ? -6.832 4.830 13.693 1.00 57.66 123 ALA A C 1
ATOM 979 O O . ALA A 1 123 ? -7.955 4.951 13.199 1.00 57.66 123 ALA A O 1
ATOM 980 N N . ILE A 1 124 ? -6.096 3.722 13.528 1.00 51.62 124 ILE A N 1
ATOM 981 C CA . ILE A 1 124 ? -6.520 2.510 12.813 1.00 51.62 124 ILE A CA 1
ATOM 982 C C . ILE A 1 124 ? -7.850 1.927 13.322 1.00 51.62 124 ILE A C 1
ATOM 984 O O . ILE A 1 124 ? -8.564 1.302 12.539 1.00 51.62 124 ILE A O 1
ATOM 988 N N . TYR A 1 125 ? -8.230 2.189 14.579 1.00 57.00 125 TYR A N 1
ATOM 989 C CA . TYR A 1 125 ? -9.480 1.694 15.169 1.00 57.00 125 TYR A CA 1
ATOM 990 C C . TYR A 1 125 ? -10.633 2.712 15.166 1.00 57.00 125 TYR A C 1
ATOM 992 O O . TYR A 1 125 ? -11.768 2.334 15.449 1.00 57.00 125 TYR A O 1
ATOM 1000 N N . PHE A 1 126 ? -10.390 3.990 14.848 1.00 51.44 126 PHE A N 1
ATOM 1001 C CA . PHE A 1 126 ? -11.387 5.076 15.007 1.00 51.44 126 PHE A CA 1
ATOM 1002 C C . PHE A 1 126 ? -11.906 5.625 13.689 1.00 51.44 126 PHE A C 1
ATOM 1004 O O . PHE A 1 126 ? -12.892 6.360 13.665 1.00 51.44 126 PHE A O 1
ATOM 1011 N N . LEU A 1 127 ? -11.276 5.271 12.576 1.00 48.06 127 LEU A N 1
ATOM 1012 C CA . LEU A 1 127 ? -11.740 5.712 11.277 1.00 48.06 127 LEU A CA 1
ATOM 1013 C C . LEU A 1 127 ? -12.876 4.792 10.815 1.00 48.06 127 LEU A C 1
ATOM 1015 O O . LEU A 1 127 ? -12.706 3.583 10.690 1.00 48.06 127 LEU A O 1
ATOM 1019 N N . LYS A 1 128 ? -14.021 5.381 10.452 1.00 43.16 128 LYS A N 1
ATOM 1020 C CA . LYS A 1 128 ? -14.649 4.974 9.192 1.00 43.16 128 LYS A CA 1
ATOM 1021 C C . LYS A 1 128 ? -13.702 5.507 8.121 1.00 43.16 128 LYS A C 1
ATOM 1023 O O . LYS A 1 128 ? -13.779 6.707 7.843 1.00 43.16 128 LYS A O 1
ATOM 1028 N N . PRO A 1 129 ? -12.763 4.718 7.565 1.00 48.81 129 PRO A N 1
ATOM 1029 C CA . PRO A 1 129 ? -12.038 5.214 6.415 1.00 48.81 129 PRO A CA 1
ATOM 1030 C C . PRO A 1 129 ? -13.105 5.581 5.385 1.00 48.81 129 PRO A C 1
ATOM 1032 O O . PRO A 1 129 ? -14.025 4.795 5.128 1.00 48.81 129 PRO A O 1
ATOM 1035 N N . LYS A 1 130 ? -13.005 6.784 4.800 1.00 51.56 130 LYS A N 1
ATOM 1036 C CA . LYS A 1 130 ? -13.594 6.989 3.472 1.00 51.56 130 LYS A CA 1
ATOM 1037 C C . LYS A 1 130 ? -13.226 5.744 2.661 1.00 51.56 130 LYS A C 1
ATOM 1039 O O . LYS A 1 130 ? -12.076 5.310 2.788 1.00 51.56 130 LYS A O 1
ATOM 1044 N N . PRO A 1 131 ? -14.170 5.124 1.930 1.00 61.69 131 PRO A N 1
ATOM 1045 C CA . PRO A 1 131 ? -13.878 3.901 1.201 1.00 61.69 131 PRO A CA 1
ATOM 1046 C C . PRO A 1 131 ? -12.589 4.126 0.421 1.00 61.69 131 PRO A C 1
ATOM 1048 O O . PRO A 1 131 ? -12.504 5.062 -0.373 1.00 61.69 131 PRO A O 1
ATOM 1051 N N . TYR A 1 132 ? -11.558 3.352 0.765 1.00 74.12 132 TYR A N 1
ATOM 1052 C CA . TYR A 1 132 ? -10.239 3.529 0.185 1.00 74.12 132 TYR A CA 1
ATOM 1053 C C . TYR A 1 132 ? -10.402 3.351 -1.335 1.00 74.12 132 TYR A C 1
ATOM 1055 O O . TYR A 1 132 ? -10.853 2.285 -1.764 1.00 74.12 132 TYR A O 1
ATOM 1063 N N . PRO A 1 133 ? -10.140 4.392 -2.150 1.00 79.31 133 PRO A N 1
ATOM 1064 C CA . PRO A 1 133 ? -10.629 4.451 -3.532 1.00 79.31 133 PRO A CA 1
ATOM 1065 C C . PRO A 1 133 ? -9.972 3.408 -4.439 1.00 79.31 133 PRO A C 1
ATOM 1067 O O . PRO A 1 133 ? -10.501 3.080 -5.497 1.00 79.31 133 PRO A O 1
ATOM 1070 N N . PHE A 1 134 ? -8.851 2.843 -3.992 1.00 82.38 134 PHE A N 1
ATOM 1071 C CA . PHE A 1 134 ? -8.134 1.778 -4.678 1.00 82.38 134 PHE A CA 1
ATOM 1072 C C . PHE A 1 134 ? -8.325 0.416 -3.996 1.00 82.38 134 PHE A C 1
ATOM 1074 O O . PHE A 1 134 ? -7.550 -0.507 -4.238 1.00 82.38 134 PHE A O 1
ATOM 1081 N N . LYS A 1 135 ? -9.337 0.247 -3.128 1.00 80.56 135 LYS A N 1
ATOM 1082 C CA . LYS A 1 135 ? -9.635 -1.056 -2.514 1.00 80.56 135 LYS A CA 1
ATOM 1083 C C . LYS A 1 135 ? -9.932 -2.061 -3.626 1.00 80.56 135 LYS A C 1
ATOM 1085 O O . LYS A 1 135 ? -10.788 -1.822 -4.473 1.00 80.56 135 LYS A O 1
ATOM 1090 N N . GLY A 1 136 ? -9.212 -3.181 -3.633 1.00 80.38 136 GLY A N 1
ATOM 1091 C CA . GLY A 1 136 ? -9.320 -4.196 -4.687 1.00 80.38 136 GLY A CA 1
ATOM 1092 C C . GLY A 1 136 ? -8.557 -3.873 -5.981 1.00 80.38 136 GLY A C 1
ATOM 1093 O O . GLY A 1 136 ? -8.607 -4.671 -6.926 1.00 80.38 136 GLY A O 1
ATOM 1094 N N . LEU A 1 137 ? -7.828 -2.750 -6.040 1.00 83.44 137 LEU A N 1
ATOM 1095 C CA . LEU A 1 137 ? -6.787 -2.556 -7.047 1.00 83.44 137 LEU A CA 1
ATOM 1096 C C . LEU A 1 137 ? -5.742 -3.662 -6.875 1.00 83.44 137 LEU A C 1
ATOM 1098 O O . LEU A 1 137 ? -5.205 -3.857 -5.787 1.00 83.44 137 LEU A O 1
ATOM 1102 N N . ARG A 1 138 ? -5.483 -4.385 -7.959 1.00 86.19 138 ARG A N 1
ATOM 1103 C CA . ARG A 1 138 ? -4.443 -5.402 -8.080 1.00 86.19 138 ARG A CA 1
ATOM 1104 C C . ARG A 1 138 ? -3.707 -5.070 -9.360 1.00 86.19 138 ARG A C 1
ATOM 1106 O O . ARG A 1 138 ? -4.183 -5.380 -10.450 1.00 86.19 138 ARG A O 1
ATOM 1113 N N . GLY A 1 139 ? -2.591 -4.377 -9.234 1.00 81.06 139 GLY A N 1
ATOM 1114 C CA . GLY A 1 139 ? -1.777 -3.989 -10.370 1.00 81.06 139 GLY A CA 1
ATOM 1115 C C . GLY A 1 139 ? -0.532 -4.842 -10.513 1.00 81.06 139 GLY A C 1
ATOM 1116 O O . GLY A 1 139 ? -0.062 -5.454 -9.557 1.00 81.06 139 GLY A O 1
ATOM 1117 N N . LEU A 1 140 ? 0.029 -4.816 -11.709 1.00 79.56 140 LEU A N 1
ATOM 1118 C CA . LEU A 1 140 ? 1.383 -5.271 -11.968 1.00 79.56 140 LEU A CA 1
ATOM 1119 C C . LEU A 1 140 ? 2.168 -4.145 -12.641 1.00 79.56 140 LEU A C 1
ATOM 1121 O O . LEU A 1 140 ? 1.638 -3.432 -13.498 1.00 79.56 140 LEU A O 1
ATOM 1125 N N . LEU A 1 141 ? 3.422 -3.979 -12.247 1.00 76.62 141 LEU A N 1
ATOM 1126 C CA . LEU A 1 141 ? 4.372 -3.096 -12.903 1.00 76.62 141 LEU A CA 1
ATOM 1127 C C . LEU A 1 141 ? 5.246 -3.953 -13.821 1.00 76.62 141 LEU A C 1
ATOM 1129 O O . LEU A 1 141 ? 5.938 -4.865 -13.365 1.00 76.62 141 LEU A O 1
ATOM 1133 N N . THR A 1 142 ? 5.186 -3.692 -15.131 1.00 67.50 142 THR A N 1
ATOM 1134 C CA . THR A 1 142 ? 6.020 -4.401 -16.112 1.00 67.50 142 THR A CA 1
ATOM 1135 C C . THR A 1 142 ? 7.151 -3.531 -16.614 1.00 67.50 142 THR A C 1
ATOM 1137 O O . THR A 1 142 ? 6.893 -2.505 -17.252 1.00 67.50 142 THR A O 1
ATOM 1140 N N . LEU A 1 143 ? 8.378 -4.030 -16.477 1.00 59.34 143 LEU A N 1
ATOM 1141 C CA . LEU A 1 143 ? 9.441 -3.767 -17.441 1.00 59.34 143 LEU A CA 1
ATOM 1142 C C . LEU A 1 143 ? 8.972 -4.404 -18.756 1.00 59.34 143 LEU A C 1
ATOM 1144 O O . LEU A 1 143 ? 8.793 -5.616 -18.809 1.00 59.34 143 LEU A O 1
ATOM 1148 N N . LYS A 1 144 ? 8.626 -3.619 -19.784 1.00 58.69 144 LYS A N 1
ATOM 1149 C CA . LYS A 1 144 ? 8.213 -4.196 -21.078 1.00 58.69 144 LYS A CA 1
ATOM 1150 C C . LYS A 1 144 ? 9.257 -5.235 -21.544 1.00 58.69 144 LYS A C 1
ATOM 1152 O O . LYS A 1 144 ? 10.444 -4.921 -21.462 1.00 58.69 144 LYS A O 1
ATOM 1157 N N . PRO A 1 145 ? 8.850 -6.389 -22.114 1.00 60.06 145 PRO A N 1
ATOM 1158 C CA . PRO A 1 145 ? 7.488 -6.773 -22.503 1.00 60.06 145 PRO A CA 1
ATOM 1159 C C . PRO A 1 145 ? 6.721 -7.585 -21.438 1.00 60.06 145 PRO A C 1
ATOM 1161 O O . PRO A 1 145 ? 7.300 -8.254 -20.588 1.00 60.06 145 PRO A O 1
ATOM 1164 N N . LEU A 1 146 ? 5.386 -7.582 -21.538 1.00 65.69 146 LEU A N 1
ATOM 1165 C CA . LEU A 1 146 ? 4.530 -8.553 -20.841 1.00 65.69 146 LEU A CA 1
ATOM 1166 C C . LEU A 1 146 ? 4.930 -9.992 -21.218 1.00 65.69 146 LEU A C 1
ATOM 1168 O O . LEU A 1 146 ? 5.489 -10.198 -22.302 1.00 65.69 146 LEU A O 1
ATOM 1172 N N . PRO A 1 147 ? 4.616 -11.000 -20.380 1.00 65.56 147 PRO A N 1
ATOM 1173 C CA . PRO A 1 147 ? 4.795 -12.397 -20.760 1.00 65.56 147 PRO A CA 1
ATOM 1174 C C . PRO A 1 147 ? 4.173 -12.657 -22.134 1.00 65.56 147 PRO A C 1
ATOM 1176 O O . PRO A 1 147 ? 3.028 -12.281 -22.373 1.00 65.56 147 PRO A O 1
ATOM 1179 N N . LYS A 1 148 ? 4.929 -13.293 -23.039 1.00 64.94 148 LYS A N 1
ATOM 1180 C CA . LYS A 1 148 ? 4.550 -13.463 -24.458 1.00 64.94 148 LYS A CA 1
ATOM 1181 C C . LYS A 1 148 ? 3.204 -14.177 -24.662 1.00 64.94 148 LYS A C 1
ATOM 1183 O O . LYS A 1 148 ? 2.618 -14.072 -25.730 1.00 64.94 148 LYS A O 1
ATOM 1188 N N . ASN A 1 149 ? 2.735 -14.908 -23.654 1.00 64.50 149 ASN A N 1
ATOM 1189 C CA . ASN A 1 149 ? 1.487 -15.665 -23.640 1.00 64.50 149 ASN A CA 1
ATOM 1190 C C . ASN A 1 149 ? 0.333 -14.977 -22.885 1.00 64.50 149 ASN A C 1
ATOM 1192 O O . ASN A 1 149 ? -0.749 -15.551 -22.821 1.00 64.50 149 ASN A O 1
ATOM 1196 N N . ALA A 1 150 ? 0.537 -13.792 -22.303 1.00 64.56 150 ALA A N 1
ATOM 1197 C CA . ALA A 1 150 ? -0.537 -13.025 -21.677 1.00 64.56 150 ALA A CA 1
ATOM 1198 C C . ALA A 1 150 ? -1.272 -12.209 -22.747 1.00 64.56 150 ALA A C 1
ATOM 1200 O O . ALA A 1 150 ? -0.686 -11.305 -23.346 1.00 64.56 150 ALA A O 1
ATOM 1201 N N . GLN A 1 151 ? -2.543 -12.527 -22.997 1.00 63.62 151 GLN A N 1
ATOM 1202 C CA . GLN A 1 151 ? -3.377 -11.793 -23.949 1.00 63.62 151 GLN A CA 1
ATOM 1203 C C . GLN A 1 151 ? -4.025 -10.570 -23.277 1.00 63.62 151 GLN A C 1
ATOM 1205 O O . GLN A 1 151 ? -4.277 -9.567 -23.947 1.00 63.62 151 GLN A O 1
ATOM 1210 N N . GLN A 1 152 ? -4.252 -10.624 -21.956 1.00 68.31 152 GLN A N 1
ATOM 1211 C CA . GLN A 1 152 ? -4.814 -9.551 -21.122 1.00 68.31 152 GLN A CA 1
ATOM 1212 C C . GLN A 1 152 ? -4.184 -9.510 -19.708 1.00 68.31 152 GLN A C 1
ATOM 1214 O O . GLN A 1 152 ? -3.437 -10.406 -19.316 1.00 68.31 152 GLN A O 1
ATOM 1219 N N . VAL A 1 153 ? -4.457 -8.456 -18.920 1.00 71.12 153 VAL A N 1
ATOM 1220 C CA . VAL A 1 153 ? -3.942 -8.333 -17.529 1.00 71.12 153 VAL A CA 1
ATOM 1221 C C . VAL A 1 153 ? -4.632 -9.346 -16.612 1.00 71.12 153 VAL A C 1
ATOM 1223 O O . VAL A 1 153 ? -4.025 -9.894 -15.690 1.00 71.12 153 VAL A O 1
ATOM 1226 N N . GLU A 1 154 ? -5.892 -9.628 -16.914 1.00 72.44 154 GLU A N 1
ATOM 1227 C CA . GLU A 1 154 ? -6.752 -10.583 -16.239 1.00 72.44 154 GLU A CA 1
ATOM 1228 C C . GLU A 1 154 ? -6.163 -12.000 -16.283 1.00 72.44 154 GLU A C 1
ATOM 1230 O O . GLU A 1 154 ? -6.236 -12.705 -15.274 1.00 72.44 154 GLU A O 1
ATOM 1235 N N . ASP A 1 155 ? -5.483 -12.374 -17.379 1.00 73.06 155 ASP A N 1
ATOM 1236 C CA . ASP A 1 155 ? -4.776 -13.660 -17.542 1.00 73.06 155 ASP A CA 1
ATOM 1237 C C . ASP A 1 155 ? -3.628 -13.832 -16.534 1.00 73.06 155 ASP A C 1
ATOM 1239 O O . ASP A 1 155 ? -3.207 -14.943 -16.195 1.00 73.06 155 ASP A O 1
ATOM 1243 N N . LEU A 1 156 ? -3.091 -12.712 -16.049 1.00 74.44 156 LEU A N 1
ATOM 1244 C CA . LEU A 1 156 ? -2.055 -12.671 -15.020 1.00 74.44 156 LEU A CA 1
ATOM 1245 C C . LEU A 1 156 ? -2.659 -12.614 -13.612 1.00 74.44 156 LEU A C 1
ATOM 1247 O O . LEU A 1 156 ? -1.938 -12.742 -12.628 1.00 74.44 156 LEU A O 1
ATOM 1251 N N . GLY A 1 157 ? -3.979 -12.451 -13.517 1.00 77.56 157 GLY A N 1
ATOM 1252 C CA . GLY A 1 157 ? -4.733 -12.298 -12.284 1.00 77.56 157 GLY A CA 1
ATOM 1253 C C . GLY A 1 157 ? -5.008 -10.840 -11.903 1.00 77.56 157 GLY A C 1
ATOM 1254 O O . GLY A 1 157 ? -5.842 -10.582 -11.034 1.00 77.56 157 GLY A O 1
ATOM 1255 N N . PHE A 1 158 ? -4.365 -9.870 -12.536 1.00 82.38 158 PHE A N 1
ATOM 1256 C CA . PHE A 1 158 ? -4.418 -8.467 -12.122 1.00 82.38 158 PHE A CA 1
ATOM 1257 C C . PHE A 1 158 ? -5.536 -7.716 -12.859 1.00 82.38 158 PHE A C 1
ATOM 1259 O O . PHE A 1 158 ? -6.104 -8.217 -13.823 1.00 82.38 158 PHE A O 1
ATOM 1266 N N . ASN A 1 159 ? -5.881 -6.514 -12.399 1.00 80.75 159 ASN A N 1
ATOM 1267 C CA . ASN A 1 159 ? -6.861 -5.638 -13.057 1.00 80.75 159 ASN A CA 1
ATOM 1268 C C . ASN A 1 159 ? -6.277 -4.286 -13.486 1.00 80.75 159 ASN A C 1
ATOM 1270 O O . ASN A 1 159 ? -7.009 -3.414 -13.958 1.00 80.75 159 ASN A O 1
ATOM 1274 N N . ALA A 1 160 ? -4.973 -4.097 -13.289 1.00 81.31 160 ALA A N 1
ATOM 1275 C CA . ALA A 1 160 ? -4.278 -2.879 -13.643 1.00 81.31 160 ALA A CA 1
ATOM 1276 C C . ALA A 1 160 ? -2.840 -3.154 -14.091 1.00 81.31 160 ALA A C 1
ATOM 1278 O O . ALA A 1 160 ? -2.193 -4.089 -13.618 1.00 81.31 160 ALA A O 1
ATOM 1279 N N . VAL A 1 161 ? -2.331 -2.307 -14.982 1.00 76.00 161 VAL A N 1
ATOM 1280 C CA . VAL A 1 161 ? -0.940 -2.353 -15.441 1.00 76.00 161 VAL A CA 1
ATOM 1281 C C . VAL A 1 161 ? -0.291 -0.985 -15.315 1.00 76.00 161 VAL A C 1
ATOM 1283 O O . VAL A 1 161 ? -0.883 0.030 -15.684 1.00 76.00 161 VAL A O 1
ATOM 1286 N N . MET A 1 162 ? 0.939 -0.984 -14.817 1.00 77.31 162 MET A N 1
ATOM 1287 C CA . MET A 1 162 ? 1.828 0.164 -14.721 1.00 77.31 162 MET A CA 1
ATOM 1288 C C . MET A 1 162 ? 2.982 -0.056 -15.703 1.00 77.31 162 MET A C 1
ATOM 1290 O O . MET A 1 162 ? 3.731 -1.030 -15.602 1.00 77.31 162 MET A O 1
ATOM 1294 N N . HIS A 1 163 ? 3.072 0.800 -16.719 1.00 65.81 163 HIS A N 1
ATOM 1295 C CA . HIS A 1 163 ? 4.065 0.646 -17.781 1.00 65.81 163 HIS A CA 1
ATOM 1296 C C . HIS A 1 163 ? 5.407 1.238 -17.344 1.00 65.81 163 HIS A C 1
ATOM 1298 O O . HIS A 1 163 ? 5.474 2.421 -17.022 1.00 65.81 163 HIS A O 1
ATOM 1304 N N . TYR A 1 164 ? 6.479 0.447 -17.407 1.00 58.66 164 TYR A N 1
ATOM 1305 C CA . TYR A 1 164 ? 7.845 0.957 -17.311 1.00 58.66 164 TYR A CA 1
ATOM 1306 C C . TYR A 1 164 ? 8.339 1.404 -18.691 1.00 58.66 164 TYR A C 1
ATOM 1308 O O . TYR A 1 164 ? 8.208 0.671 -19.679 1.00 58.66 164 TYR A O 1
ATOM 1316 N N . GLY A 1 165 ? 8.923 2.597 -18.780 1.00 49.91 165 GLY A N 1
ATOM 1317 C CA . GLY A 1 165 ? 9.493 3.103 -20.025 1.00 49.91 165 GLY A CA 1
ATOM 1318 C C . GLY A 1 165 ? 10.239 4.428 -19.852 1.00 49.91 165 GLY A C 1
ATOM 1319 O O . GLY A 1 165 ? 9.991 5.144 -18.881 1.00 49.91 165 GLY A O 1
ATOM 1320 N N . PRO A 1 166 ? 11.167 4.750 -20.773 1.00 39.94 166 PRO A N 1
ATOM 1321 C CA . PRO A 1 166 ? 11.978 5.957 -20.692 1.00 39.94 166 PRO A CA 1
ATOM 1322 C C . PRO A 1 166 ? 11.137 7.229 -20.840 1.00 39.94 166 PRO A C 1
ATOM 1324 O O . PRO A 1 166 ? 10.092 7.244 -21.493 1.00 39.94 166 PRO A O 1
ATOM 1327 N N . LEU A 1 167 ? 11.661 8.308 -20.255 1.00 45.19 167 LEU A N 1
ATOM 1328 C CA . LEU A 1 167 ? 11.224 9.692 -20.426 1.00 45.19 167 LEU A CA 1
ATOM 1329 C C . LEU A 1 167 ? 11.112 10.020 -21.927 1.00 45.19 167 LEU A C 1
ATOM 1331 O O . LEU A 1 167 ? 12.114 10.258 -22.596 1.00 45.19 167 LEU A O 1
ATOM 1335 N N . VAL A 1 168 ? 9.904 10.000 -22.487 1.00 35.81 168 VAL A N 1
ATOM 1336 C CA . VAL A 1 168 ? 9.671 10.434 -23.874 1.00 35.81 168 VAL A CA 1
ATOM 1337 C C . VAL A 1 168 ? 9.670 11.964 -23.935 1.00 35.81 168 VAL A C 1
ATOM 1339 O O . VAL A 1 168 ? 9.130 12.614 -23.038 1.00 35.81 168 VAL A O 1
ATOM 1342 N N . SER A 1 169 ? 10.236 12.553 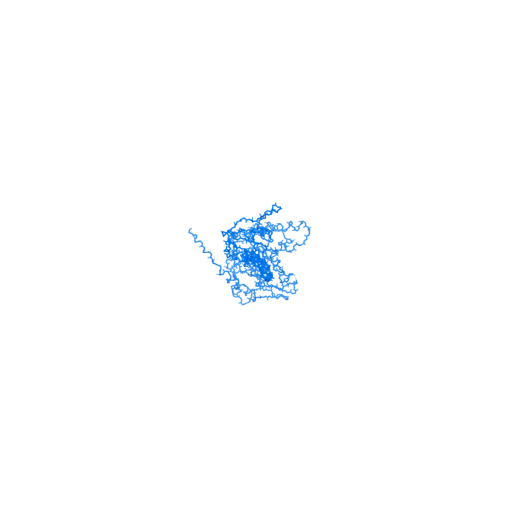-24.994 1.00 32.50 169 SER A N 1
ATOM 1343 C CA . SER A 1 169 ? 10.152 14.003 -25.240 1.00 32.50 169 SER A CA 1
ATOM 1344 C C . SER A 1 169 ? 8.681 14.457 -25.261 1.00 32.50 169 SER A C 1
ATOM 1346 O O . SER A 1 169 ? 7.860 13.845 -25.941 1.00 32.50 169 SER A O 1
ATOM 1348 N N . GLY A 1 170 ? 8.331 15.489 -24.479 1.00 46.28 170 GLY A N 1
ATOM 1349 C CA . GLY A 1 170 ? 6.935 15.905 -24.237 1.00 46.28 170 GLY A CA 1
ATOM 1350 C C . GLY A 1 170 ? 6.250 15.230 -23.035 1.00 46.28 170 GLY A C 1
ATOM 1351 O O . GLY A 1 170 ? 5.025 15.140 -22.989 1.00 46.28 170 GLY A O 1
ATOM 1352 N N . TRP A 1 171 ? 7.039 14.730 -22.082 1.00 41.94 171 TRP A N 1
ATOM 1353 C CA . TRP A 1 171 ? 6.631 13.854 -20.984 1.00 41.94 171 TRP A CA 1
ATOM 1354 C C . TRP A 1 171 ? 5.419 14.331 -20.157 1.00 41.94 171 TRP A C 1
ATOM 1356 O O . TRP A 1 171 ? 5.429 15.389 -19.521 1.00 41.94 171 TRP A O 1
ATOM 1366 N N . LYS A 1 172 ? 4.390 13.475 -20.121 1.00 53.22 172 LYS A N 1
ATOM 1367 C CA . LYS A 1 172 ? 3.114 13.655 -19.405 1.00 53.22 172 LYS A CA 1
ATOM 1368 C C . LYS A 1 172 ? 3.006 12.766 -18.152 1.00 53.22 172 LYS A C 1
ATOM 1370 O O . LYS A 1 172 ? 1.915 12.620 -17.609 1.00 53.22 172 LYS A O 1
ATOM 1375 N N . GLY A 1 173 ? 4.104 12.172 -17.684 1.00 55.34 173 GLY A N 1
ATOM 1376 C CA . GLY A 1 173 ? 4.080 11.194 -16.592 1.00 55.34 173 GLY A CA 1
ATOM 1377 C C . GLY A 1 173 ? 3.751 9.773 -17.031 1.00 55.34 173 GLY A C 1
ATOM 1378 O O . GLY A 1 173 ? 3.463 9.513 -18.200 1.00 55.34 173 GLY A O 1
ATOM 1379 N N . ASN A 1 174 ? 3.787 8.860 -16.068 1.00 66.19 174 ASN A N 1
ATOM 1380 C CA . ASN A 1 174 ? 3.396 7.469 -16.239 1.00 66.19 174 ASN A CA 1
ATOM 1381 C C . ASN A 1 174 ? 1.925 7.240 -15.859 1.00 66.19 174 ASN A C 1
ATOM 1383 O O . ASN A 1 174 ? 1.288 8.095 -15.242 1.00 66.19 174 ASN A O 1
ATOM 1387 N N . VAL A 1 175 ? 1.387 6.071 -16.221 1.00 66.38 175 VAL A N 1
ATOM 1388 C CA . VAL A 1 175 ? -0.032 5.733 -16.052 1.00 66.38 175 VAL A CA 1
ATOM 1389 C C . VAL A 1 175 ? -0.239 4.340 -15.468 1.00 66.38 175 VAL A C 1
ATOM 1391 O O . VAL A 1 175 ? 0.503 3.404 -15.772 1.00 66.38 175 VAL A O 1
ATOM 1394 N N . ILE A 1 176 ? -1.306 4.206 -14.683 1.00 73.19 176 ILE A N 1
ATOM 1395 C CA . ILE A 1 176 ? -1.946 2.930 -14.373 1.00 73.19 176 ILE A CA 1
ATOM 1396 C C . ILE A 1 176 ? -3.254 2.858 -15.158 1.00 73.19 176 ILE A C 1
ATOM 1398 O O . ILE A 1 176 ? -4.086 3.756 -15.037 1.00 73.19 176 ILE A O 1
ATOM 1402 N N . CYS A 1 177 ? -3.466 1.787 -15.922 1.00 67.81 177 CYS A N 1
ATOM 1403 C CA . CYS A 1 177 ? -4.660 1.606 -16.758 1.00 67.81 177 CYS A CA 1
ATOM 1404 C C . CYS A 1 177 ? -5.382 0.291 -16.445 1.00 67.81 177 CYS A C 1
ATOM 1406 O O . CYS A 1 177 ? -4.741 -0.684 -16.045 1.00 67.81 177 CYS A O 1
ATOM 1408 N N . ARG A 1 178 ? -6.703 0.234 -16.687 1.00 65.81 178 ARG A N 1
ATOM 1409 C CA . ARG A 1 178 ? -7.492 -1.017 -16.638 1.00 65.81 178 ARG A CA 1
ATOM 1410 C C . ARG A 1 178 ? -7.238 -1.880 -17.881 1.00 65.81 178 ARG A C 1
ATOM 1412 O O . ARG A 1 178 ? -8.089 -1.956 -18.758 1.00 65.81 178 ARG A O 1
ATOM 1419 N N . GLY A 1 179 ? -6.045 -2.462 -17.989 1.00 61.12 179 GLY A N 1
ATOM 1420 C CA . GLY A 1 179 ? -5.675 -3.397 -19.058 1.00 61.12 179 GLY A CA 1
ATOM 1421 C C . GLY A 1 179 ? -4.487 -2.944 -19.922 1.00 61.12 179 GLY A C 1
ATOM 1422 O O . GLY A 1 179 ? -4.006 -1.822 -19.799 1.00 61.12 179 GLY A O 1
ATOM 1423 N N . VAL A 1 180 ? -4.058 -3.799 -20.856 1.00 59.16 180 VAL A N 1
ATOM 1424 C CA . VAL A 1 180 ? -2.817 -3.665 -21.661 1.00 59.16 180 VAL A CA 1
ATOM 1425 C C . VAL A 1 180 ? -2.900 -2.789 -22.918 1.00 59.16 180 VAL A C 1
ATOM 1427 O O . VAL A 1 180 ? -1.881 -2.531 -23.553 1.00 59.16 180 VAL A O 1
ATOM 1430 N N . SER A 1 181 ? -4.087 -2.307 -23.286 1.00 59.22 181 SER A N 1
ATOM 1431 C CA . SER A 1 181 ? -4.284 -1.422 -24.440 1.00 59.22 181 SER A CA 1
ATOM 1432 C C . SER A 1 181 ? -4.224 0.054 -24.042 1.00 59.22 181 SER A C 1
ATOM 1434 O O . SER A 1 181 ? -4.762 0.451 -23.007 1.00 59.22 181 SER A O 1
ATOM 1436 N N . SER A 1 182 ? -3.663 0.896 -24.916 1.00 53.81 182 SER A N 1
ATOM 1437 C CA . SER A 1 182 ? -3.663 2.363 -24.782 1.00 53.81 182 SER A CA 1
ATOM 1438 C C . SER A 1 182 ? -5.064 2.994 -24.812 1.00 53.81 182 SER A C 1
ATOM 1440 O O . SER A 1 182 ? -5.198 4.185 -24.553 1.00 53.81 182 SER A O 1
ATOM 1442 N N . ARG A 1 183 ? -6.107 2.208 -25.120 1.00 56.94 183 ARG A N 1
ATOM 1443 C CA . ARG A 1 183 ? -7.517 2.635 -25.137 1.00 56.94 183 ARG A CA 1
ATOM 1444 C C . ARG A 1 183 ? -8.261 2.400 -23.818 1.00 56.94 183 ARG A C 1
ATOM 1446 O O . ARG A 1 183 ? -9.439 2.729 -23.728 1.00 56.94 183 ARG A O 1
ATOM 1453 N N . ASN A 1 184 ? -7.611 1.812 -22.817 1.00 64.19 184 ASN A N 1
ATOM 1454 C CA . ASN A 1 184 ? -8.251 1.517 -21.539 1.00 64.19 184 ASN A CA 1
ATOM 1455 C C . ASN A 1 184 ? -8.367 2.764 -20.652 1.00 64.19 184 ASN A C 1
ATOM 1457 O O . ASN A 1 184 ? -7.498 3.636 -20.711 1.00 64.19 184 ASN A O 1
ATOM 1461 N N . PRO A 1 185 ? -9.400 2.851 -19.790 1.00 71.62 185 PRO A N 1
ATOM 1462 C CA . PRO A 1 185 ? -9.556 3.990 -18.898 1.00 71.62 185 PRO A CA 1
ATOM 1463 C C . PRO A 1 185 ? -8.359 4.083 -17.942 1.00 71.62 185 PRO A C 1
ATOM 1465 O O . PRO A 1 185 ? -7.986 3.103 -17.281 1.00 71.62 185 PRO A O 1
ATOM 1468 N N . MET A 1 186 ? -7.760 5.275 -17.887 1.00 74.81 186 MET A N 1
ATOM 1469 C CA . MET A 1 186 ? -6.698 5.604 -16.939 1.00 74.81 186 MET A CA 1
ATOM 1470 C C . MET A 1 186 ? -7.258 5.591 -15.515 1.00 74.81 186 MET A C 1
ATOM 1472 O O . MET A 1 186 ? -8.306 6.171 -15.242 1.00 74.81 186 MET A O 1
ATOM 1476 N N . ILE A 1 187 ? -6.546 4.928 -14.610 1.00 80.62 187 ILE A N 1
ATOM 1477 C CA . ILE A 1 187 ? -6.867 4.829 -13.182 1.00 80.62 187 ILE A CA 1
ATOM 1478 C C . ILE A 1 187 ? -6.094 5.885 -12.386 1.00 80.62 187 ILE A C 1
ATOM 1480 O O . ILE A 1 187 ? -6.621 6.438 -11.426 1.00 80.62 187 ILE A O 1
ATOM 1484 N N . LEU A 1 188 ? -4.836 6.124 -12.761 1.00 85.81 188 LEU A N 1
ATOM 1485 C CA . LEU A 1 188 ? -3.899 6.986 -12.042 1.00 85.81 188 LEU A CA 1
ATOM 1486 C C . LEU A 1 188 ? -2.815 7.483 -13.002 1.00 85.81 188 LEU A C 1
ATOM 1488 O O . LEU A 1 188 ? -2.340 6.713 -13.838 1.00 85.81 188 LEU A O 1
ATOM 1492 N N . ARG A 1 189 ? -2.386 8.736 -12.843 1.00 86.31 189 ARG A N 1
ATOM 1493 C CA . ARG A 1 189 ? -1.127 9.259 -13.391 1.00 86.31 189 ARG A CA 1
ATOM 1494 C C . ARG A 1 189 ? -0.105 9.476 -12.283 1.00 86.31 189 ARG A C 1
ATOM 1496 O O . ARG A 1 189 ? -0.472 9.853 -11.175 1.00 86.31 189 ARG A O 1
ATOM 1503 N N . TYR A 1 190 ? 1.174 9.288 -12.572 1.00 87.44 190 TYR A N 1
ATOM 1504 C CA . TYR A 1 190 ? 2.223 9.544 -11.588 1.00 87.44 190 TYR A CA 1
ATOM 1505 C C . TYR A 1 190 ? 3.510 10.057 -12.220 1.00 87.44 190 TYR A C 1
ATOM 1507 O O . TYR A 1 190 ? 3.747 9.858 -13.413 1.00 87.44 190 TYR A O 1
ATOM 1515 N N . THR A 1 191 ? 4.333 10.745 -11.427 1.00 80.94 191 THR A N 1
ATOM 1516 C CA . THR A 1 191 ? 5.561 11.381 -11.922 1.00 80.94 191 THR A CA 1
ATOM 1517 C C . THR A 1 191 ? 6.548 10.358 -12.454 1.00 80.94 191 THR A C 1
ATOM 1519 O O . THR A 1 191 ? 6.839 10.405 -13.630 1.00 80.94 191 THR A O 1
ATOM 1522 N N . GLY A 1 192 ? 7.011 9.385 -11.679 1.00 74.69 192 GLY A N 1
ATOM 1523 C CA . GLY A 1 192 ? 8.035 8.435 -12.123 1.00 74.69 192 GLY A CA 1
ATOM 1524 C C . GLY A 1 192 ? 8.044 7.170 -11.283 1.00 74.69 192 GLY A C 1
ATOM 1525 O O . GLY A 1 192 ? 7.418 7.147 -10.229 1.00 74.69 192 GLY A O 1
ATOM 1526 N N . ASP A 1 193 ? 8.718 6.125 -11.763 1.00 71.81 193 ASP A N 1
ATOM 1527 C CA . ASP A 1 193 ? 9.072 4.984 -10.915 1.00 71.81 193 ASP A CA 1
ATOM 1528 C C . ASP A 1 193 ? 10.256 5.388 -10.035 1.00 71.81 193 ASP A C 1
ATOM 1530 O O . ASP A 1 193 ? 11.251 5.883 -10.565 1.00 71.81 193 ASP A O 1
ATOM 1534 N N . GLU A 1 194 ? 10.087 5.252 -8.719 1.00 69.44 194 GLU A N 1
ATOM 1535 C CA . GLU A 1 194 ? 11.089 5.514 -7.680 1.00 69.44 194 GLU A CA 1
ATOM 1536 C C . GLU A 1 194 ? 12.065 6.637 -8.009 1.00 69.44 194 GLU A C 1
ATOM 1538 O O . GLU A 1 194 ? 13.253 6.433 -8.273 1.00 69.44 194 GLU A O 1
ATOM 1543 N N . LEU A 1 195 ? 11.534 7.858 -7.979 1.00 72.38 195 LEU A N 1
ATOM 1544 C CA . LEU A 1 195 ? 12.349 9.059 -8.052 1.00 72.38 195 LEU A CA 1
ATOM 1545 C C . LEU A 1 195 ? 13.517 8.907 -7.078 1.00 72.38 195 LEU A C 1
ATOM 1547 O O . LEU A 1 195 ? 13.295 8.502 -5.935 1.00 72.38 195 LEU A O 1
ATOM 1551 N N . ASP A 1 196 ? 14.741 9.231 -7.510 1.00 72.94 196 ASP A N 1
ATOM 1552 C CA . ASP A 1 196 ? 15.872 9.303 -6.584 1.00 72.94 196 ASP A CA 1
ATOM 1553 C C . ASP A 1 196 ? 15.605 10.460 -5.622 1.00 72.94 196 ASP A C 1
ATOM 1555 O O . ASP A 1 196 ? 16.022 11.603 -5.835 1.00 72.94 196 ASP A O 1
ATOM 1559 N N . CYS A 1 197 ? 14.849 10.147 -4.573 1.00 75.88 197 CYS A N 1
ATOM 1560 C CA . CYS A 1 197 ? 14.282 11.104 -3.649 1.00 75.88 197 CYS A CA 1
ATOM 1561 C C . CYS A 1 197 ? 15.379 11.865 -2.922 1.00 75.88 197 CYS A C 1
ATOM 1563 O O . CYS A 1 197 ? 15.047 12.869 -2.325 1.00 75.88 197 CYS A O 1
ATOM 1565 N N . ARG A 1 198 ? 16.639 11.398 -2.981 1.00 73.25 198 ARG A N 1
ATOM 1566 C CA . ARG A 1 198 ? 17.849 11.985 -2.386 1.00 73.25 198 ARG A CA 1
ATOM 1567 C C . ARG A 1 198 ? 18.428 13.140 -3.206 1.00 73.25 198 ARG A C 1
ATOM 1569 O O . ARG A 1 198 ? 19.282 13.866 -2.710 1.00 73.25 198 ARG A O 1
ATOM 1576 N N . ARG A 1 199 ? 18.055 13.246 -4.483 1.00 74.88 199 ARG A N 1
ATOM 1577 C CA . ARG A 1 199 ? 18.667 14.172 -5.455 1.00 74.88 199 ARG A CA 1
ATOM 1578 C C . ARG A 1 199 ? 17.666 15.101 -6.122 1.00 74.88 199 ARG A C 1
ATOM 1580 O O . ARG A 1 199 ? 18.070 15.972 -6.885 1.00 74.88 199 ARG A O 1
ATOM 1587 N N . GLN A 1 200 ? 16.377 14.884 -5.894 1.00 79.12 200 GLN A N 1
ATOM 1588 C CA . GLN A 1 200 ? 15.319 15.583 -6.608 1.00 79.12 200 GLN A CA 1
ATOM 1589 C C . GLN A 1 200 ? 14.576 16.530 -5.678 1.00 79.12 200 GLN A C 1
ATOM 1591 O O . GLN A 1 200 ? 14.271 16.191 -4.540 1.00 79.12 200 GLN A O 1
ATOM 1596 N N . ASP A 1 201 ? 14.278 17.725 -6.169 1.00 85.25 201 ASP A N 1
ATOM 1597 C CA . ASP A 1 201 ? 13.471 18.689 -5.433 1.00 85.25 201 ASP A CA 1
ATOM 1598 C C . ASP A 1 201 ? 12.001 18.217 -5.397 1.00 85.25 201 ASP A C 1
ATOM 1600 O O . ASP A 1 201 ? 11.395 18.062 -6.467 1.00 85.25 201 ASP A O 1
ATOM 1604 N N . PRO A 1 202 ? 11.405 17.989 -4.208 1.00 88.44 202 PRO A N 1
ATOM 1605 C CA . PRO A 1 202 ? 9.995 17.624 -4.085 1.00 88.44 202 PRO A CA 1
ATOM 1606 C C . PRO A 1 202 ? 9.053 18.608 -4.798 1.00 88.44 202 PRO A C 1
ATOM 1608 O O . PRO A 1 202 ? 8.038 18.188 -5.360 1.00 88.44 202 PRO A O 1
ATOM 1611 N N . GLN A 1 203 ? 9.391 19.903 -4.830 1.00 89.44 203 GLN A N 1
ATOM 1612 C CA . GLN A 1 203 ? 8.541 20.931 -5.430 1.00 89.44 203 GLN A CA 1
ATOM 1613 C C . GLN A 1 203 ? 8.403 20.757 -6.947 1.00 89.44 203 GLN A C 1
ATOM 1615 O O . GLN A 1 203 ? 7.309 20.914 -7.490 1.00 89.44 203 GLN A O 1
ATOM 1620 N N . VAL A 1 204 ? 9.473 20.333 -7.628 1.00 88.31 204 VAL A N 1
ATOM 1621 C CA . VAL A 1 204 ? 9.436 20.030 -9.068 1.00 88.31 204 VAL A CA 1
ATOM 1622 C C . VAL A 1 204 ? 8.399 18.944 -9.364 1.00 88.31 204 VAL A C 1
ATOM 1624 O O . VAL A 1 204 ? 7.656 19.036 -10.342 1.00 88.31 204 VAL A O 1
ATOM 1627 N N . HIS A 1 205 ? 8.290 17.932 -8.500 1.00 87.69 205 HIS A N 1
ATOM 1628 C CA . HIS A 1 205 ? 7.306 16.856 -8.660 1.00 87.69 205 HIS A CA 1
ATOM 1629 C C . HIS A 1 205 ? 5.886 17.309 -8.380 1.00 87.69 205 HIS A C 1
ATOM 1631 O O . HIS A 1 205 ? 4.974 16.923 -9.112 1.00 87.69 205 HIS A O 1
ATOM 1637 N N . LEU A 1 206 ? 5.698 18.167 -7.379 1.00 92.12 206 LEU A N 1
ATOM 1638 C CA . LEU A 1 206 ? 4.405 18.787 -7.122 1.00 92.12 206 LEU A CA 1
ATOM 1639 C C . LEU A 1 206 ? 3.925 19.596 -8.336 1.00 92.12 206 LEU A C 1
ATOM 1641 O O . LEU A 1 206 ? 2.765 19.477 -8.733 1.00 92.12 206 LEU A O 1
ATOM 1645 N N . ASP A 1 207 ? 4.808 20.367 -8.969 1.00 89.81 207 ASP A N 1
ATOM 1646 C CA . ASP A 1 207 ? 4.466 21.174 -10.143 1.00 89.81 207 ASP A CA 1
ATOM 1647 C C . ASP A 1 207 ? 4.138 20.306 -11.365 1.00 89.81 207 ASP A C 1
ATOM 1649 O O . ASP A 1 207 ? 3.173 20.576 -12.091 1.00 89.81 207 ASP A O 1
ATOM 1653 N N . ILE A 1 208 ? 4.876 19.207 -11.560 1.00 87.81 208 ILE A N 1
ATOM 1654 C CA . ILE A 1 208 ? 4.548 18.205 -12.578 1.00 87.81 208 ILE A CA 1
ATOM 1655 C C . ILE A 1 208 ? 3.160 17.605 -12.296 1.00 87.81 208 ILE A C 1
ATOM 1657 O O . ILE A 1 208 ? 2.331 17.562 -13.207 1.00 87.81 208 ILE A O 1
ATOM 1661 N N . CYS A 1 209 ? 2.867 17.188 -11.059 1.00 90.25 209 CYS A N 1
ATOM 1662 C CA . CYS A 1 209 ? 1.558 16.652 -10.671 1.00 90.25 209 CYS A CA 1
ATOM 1663 C C . CYS A 1 209 ? 0.424 17.656 -10.905 1.00 90.25 209 CYS A C 1
ATOM 1665 O O . CYS A 1 209 ? -0.606 17.291 -11.471 1.00 90.25 209 CYS A O 1
ATOM 1667 N N . LYS A 1 210 ? 0.611 18.933 -10.546 1.00 90.94 210 LYS A N 1
ATOM 1668 C CA . LYS A 1 210 ? -0.367 20.005 -10.804 1.00 90.94 210 LYS A CA 1
ATOM 1669 C C . LYS A 1 210 ? -0.650 20.161 -12.297 1.00 90.94 210 LYS A C 1
ATOM 1671 O O . LYS A 1 210 ? -1.810 20.281 -12.696 1.00 90.94 210 LYS A O 1
ATOM 1676 N N . ARG A 1 211 ? 0.386 20.100 -13.140 1.00 88.56 211 ARG A N 1
ATOM 1677 C CA . ARG A 1 211 ? 0.222 20.100 -14.600 1.00 88.56 211 ARG A CA 1
ATOM 1678 C C . ARG A 1 211 ? -0.557 18.874 -15.079 1.00 88.56 211 ARG A C 1
ATOM 1680 O O . ARG A 1 211 ? -1.510 19.037 -15.835 1.00 88.56 211 ARG A O 1
ATOM 1687 N N . MET A 1 212 ? -0.213 17.671 -14.606 1.00 85.94 212 MET A N 1
ATOM 1688 C CA . MET A 1 212 ? -0.959 16.451 -14.944 1.00 85.94 212 MET A CA 1
ATOM 1689 C C . MET A 1 212 ? -2.435 16.568 -14.551 1.00 85.94 212 MET A C 1
ATOM 1691 O O . MET A 1 212 ? -3.310 16.233 -15.346 1.00 85.94 212 MET A O 1
ATOM 1695 N N . LYS A 1 213 ? -2.722 17.102 -13.360 1.00 89.06 213 LYS A N 1
ATOM 1696 C CA . LYS A 1 213 ? -4.092 17.287 -12.878 1.00 89.06 213 LYS A CA 1
ATOM 1697 C C . LYS A 1 213 ? -4.875 18.265 -13.748 1.00 89.06 213 LYS A C 1
ATOM 1699 O O . LYS A 1 213 ? -6.029 18.007 -14.054 1.00 89.06 213 LYS A O 1
ATOM 1704 N N . LYS A 1 214 ? -4.244 19.350 -14.207 1.00 84.75 214 LYS A N 1
ATOM 1705 C CA . LYS A 1 214 ? -4.864 20.302 -15.143 1.00 84.75 214 LYS A CA 1
ATOM 1706 C C . LYS A 1 214 ? -5.197 19.660 -16.494 1.00 84.75 214 LYS A C 1
ATOM 1708 O O . LYS A 1 214 ? -6.223 19.976 -17.083 1.00 84.75 214 LYS A O 1
ATOM 1713 N N . GLU A 1 215 ? -4.331 18.781 -16.989 1.00 82.62 215 GLU A N 1
ATOM 1714 C CA . GLU A 1 215 ? -4.535 18.074 -18.260 1.00 82.62 215 GLU A CA 1
ATOM 1715 C C . GLU A 1 215 ? -5.616 16.989 -18.173 1.00 82.62 215 GLU A C 1
ATOM 1717 O O . GLU A 1 215 ? -6.299 16.725 -19.159 1.00 82.62 215 GLU A O 1
ATOM 1722 N N . THR A 1 216 ? -5.755 16.341 -17.014 1.00 80.06 216 THR A N 1
ATOM 1723 C CA . THR A 1 216 ? -6.731 15.268 -16.774 1.00 80.06 216 THR A CA 1
ATOM 1724 C C . THR A 1 216 ? -7.403 15.449 -15.405 1.00 80.06 216 THR A C 1
ATOM 1726 O O . THR A 1 216 ? -7.044 14.732 -14.466 1.00 80.06 216 THR A O 1
ATOM 1729 N N . PRO A 1 217 ? -8.361 16.389 -15.264 1.00 80.50 217 PRO A N 1
ATOM 1730 C CA . PRO A 1 217 ? -8.951 16.755 -13.969 1.00 80.50 217 PRO A CA 1
ATOM 1731 C C . PRO A 1 217 ? -9.596 15.585 -13.220 1.00 80.50 217 PRO A C 1
ATOM 1733 O O . PRO A 1 217 ? -9.486 15.495 -11.996 1.00 80.50 217 PRO A O 1
ATOM 1736 N N . ASP A 1 218 ? -10.191 14.653 -13.964 1.00 82.88 218 ASP A N 1
ATOM 1737 C CA . ASP A 1 218 ? -10.923 13.507 -13.415 1.00 82.88 218 ASP A CA 1
ATOM 1738 C C . ASP A 1 218 ? -10.027 12.309 -13.071 1.00 82.88 218 ASP A C 1
ATOM 1740 O O . ASP A 1 218 ? -10.482 11.340 -12.465 1.00 82.88 218 ASP A O 1
ATOM 1744 N N . VAL A 1 219 ? -8.744 12.353 -13.448 1.00 82.50 219 VAL A N 1
ATOM 1745 C CA . VAL A 1 219 ? -7.793 11.271 -13.178 1.00 82.50 219 VAL A CA 1
ATOM 1746 C C . VAL A 1 219 ? -6.983 11.630 -11.929 1.00 82.50 219 VAL A C 1
ATOM 1748 O O . VAL A 1 219 ? -6.409 12.723 -11.873 1.00 82.50 219 VAL A O 1
ATOM 1751 N N . PRO A 1 220 ? -6.921 10.749 -10.913 1.00 89.44 220 PRO A N 1
ATOM 1752 C CA . PRO A 1 220 ? -6.020 10.921 -9.782 1.00 89.44 220 PRO A CA 1
ATOM 1753 C C . PRO A 1 220 ? -4.568 11.096 -10.238 1.00 89.44 220 PRO A C 1
ATOM 1755 O O . PRO A 1 220 ? -4.134 10.440 -11.189 1.00 89.44 220 PRO A O 1
ATOM 1758 N N . VAL A 1 221 ? -3.814 11.953 -9.549 1.00 90.75 221 VAL A N 1
ATOM 1759 C CA . VAL A 1 221 ? -2.373 12.141 -9.754 1.00 90.75 221 VAL A CA 1
ATOM 1760 C C . VAL A 1 221 ? -1.587 11.843 -8.481 1.00 90.75 221 VAL A C 1
ATOM 1762 O O . VAL A 1 221 ? -2.014 12.181 -7.376 1.00 90.75 221 VAL A O 1
ATOM 1765 N N . GLY A 1 222 ? -0.423 11.220 -8.636 1.00 92.25 222 GLY A N 1
ATOM 1766 C CA . GLY A 1 222 ? 0.415 10.828 -7.512 1.00 92.25 222 GLY A CA 1
ATOM 1767 C C . GLY A 1 222 ? 1.901 10.756 -7.828 1.00 92.25 222 GLY A C 1
ATOM 1768 O O . GLY A 1 222 ? 2.367 11.146 -8.897 1.00 92.25 222 GLY A O 1
ATOM 1769 N N . ILE A 1 223 ? 2.651 10.229 -6.872 1.00 90.56 223 ILE A N 1
ATOM 1770 C CA . ILE A 1 223 ? 4.094 9.986 -6.973 1.00 90.56 223 ILE A CA 1
ATOM 1771 C C . ILE A 1 223 ? 4.417 8.592 -6.443 1.00 90.56 223 ILE A C 1
ATOM 1773 O O . ILE A 1 223 ? 3.664 8.063 -5.624 1.00 90.56 223 ILE A O 1
ATOM 1777 N N . VAL A 1 224 ? 5.533 8.018 -6.893 1.00 87.75 224 VAL A N 1
ATOM 1778 C CA . VAL A 1 224 ? 6.091 6.782 -6.334 1.00 87.75 224 VAL A CA 1
ATOM 1779 C C . VAL A 1 224 ? 7.267 7.138 -5.432 1.00 87.75 224 VAL A C 1
ATOM 1781 O O . VAL A 1 224 ? 8.202 7.809 -5.871 1.00 87.75 224 VAL A O 1
ATOM 1784 N N . LEU A 1 225 ? 7.215 6.690 -4.180 1.00 86.62 225 LEU A N 1
ATOM 1785 C CA . LEU A 1 225 ? 8.257 6.876 -3.170 1.00 86.62 225 LEU A CA 1
ATOM 1786 C C . LEU A 1 225 ? 8.772 5.518 -2.684 1.00 86.62 225 LEU A C 1
ATOM 1788 O O . LEU A 1 225 ? 8.047 4.531 -2.713 1.00 86.62 225 LEU A O 1
ATOM 1792 N N . CYS A 1 226 ? 10.000 5.458 -2.177 1.00 81.44 226 CYS A N 1
ATOM 1793 C CA . CYS A 1 226 ? 10.541 4.235 -1.570 1.00 81.44 226 CYS A CA 1
ATOM 1794 C C . CYS A 1 226 ? 10.260 4.189 -0.057 1.00 81.44 226 CYS A C 1
ATOM 1796 O O . CYS A 1 226 ? 10.342 5.230 0.589 1.00 81.44 226 CYS A O 1
ATOM 1798 N N . SER A 1 227 ? 10.034 2.991 0.494 1.00 71.75 227 SER A N 1
ATOM 1799 C CA . SER A 1 227 ? 9.792 2.583 1.895 1.00 71.75 227 SER A CA 1
ATOM 1800 C C . SER A 1 227 ? 9.698 3.705 2.941 1.00 71.75 227 SER A C 1
ATOM 1802 O O . SER A 1 227 ? 8.610 4.055 3.382 1.00 71.75 227 SER A O 1
ATOM 1804 N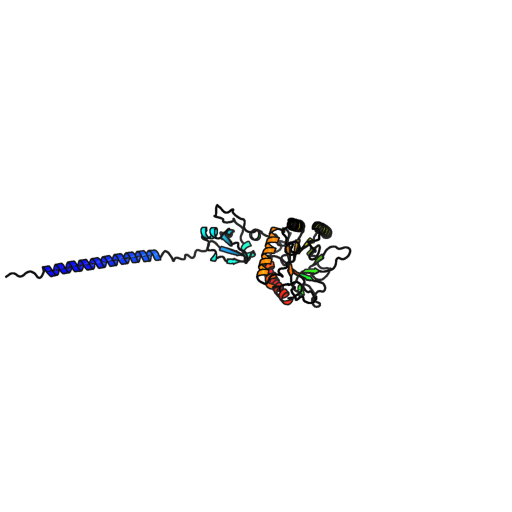 N . GLU A 1 228 ? 10.828 4.289 3.346 1.00 68.75 228 GLU A N 1
ATOM 1805 C CA . GLU A 1 228 ? 10.905 5.305 4.410 1.00 68.75 228 GLU A CA 1
ATOM 1806 C C . GLU A 1 228 ? 10.581 6.731 3.925 1.00 68.75 228 GLU A C 1
ATOM 1808 O O . GLU A 1 228 ? 10.827 7.676 4.654 1.00 68.75 228 GLU A O 1
ATOM 1813 N N . ILE A 1 229 ? 10.027 6.925 2.723 1.00 69.06 229 ILE A N 1
ATOM 1814 C CA . ILE A 1 229 ? 9.900 8.232 2.052 1.00 69.06 229 ILE A CA 1
ATOM 1815 C C . ILE A 1 229 ? 11.293 8.873 1.916 1.00 69.06 229 ILE A C 1
ATOM 1817 O O . ILE A 1 229 ? 11.702 9.700 2.723 1.00 69.06 229 ILE A O 1
ATOM 1821 N N . GLY A 1 230 ? 12.055 8.460 0.897 1.00 61.28 230 GLY A N 1
ATOM 1822 C CA . GLY A 1 230 ? 13.395 9.019 0.662 1.00 61.28 230 GLY A CA 1
ATOM 1823 C C . GLY A 1 230 ? 14.498 8.037 0.268 1.00 61.28 230 GLY A C 1
ATOM 1824 O O . GLY A 1 230 ? 15.661 8.363 0.445 1.00 61.28 230 GLY A O 1
ATOM 1825 N N . CYS A 1 231 ? 14.196 6.834 -0.229 1.00 67.56 231 CYS A N 1
ATOM 1826 C CA . CYS A 1 231 ? 15.222 5.821 -0.552 1.00 67.56 231 CYS A CA 1
ATOM 1827 C C . CYS A 1 231 ? 16.077 5.385 0.663 1.00 67.56 231 CYS A C 1
ATOM 1829 O O . CYS A 1 231 ? 17.275 5.138 0.520 1.00 67.56 231 CYS A O 1
ATOM 1831 N N . GLY A 1 232 ? 15.472 5.286 1.853 1.00 56.88 232 GLY A N 1
ATOM 1832 C CA . GLY A 1 232 ? 16.149 4.777 3.053 1.00 56.88 232 GLY A CA 1
ATOM 1833 C C . GLY A 1 232 ? 17.219 5.718 3.608 1.00 56.88 232 GLY A C 1
ATOM 1834 O O . GLY A 1 232 ? 18.305 5.264 3.973 1.00 56.88 232 GLY A O 1
ATOM 1835 N N . LEU A 1 233 ? 16.950 7.029 3.619 1.00 54.81 233 LEU A N 1
ATOM 1836 C CA . LEU A 1 233 ? 17.819 8.011 4.266 1.00 54.81 233 LEU A CA 1
ATOM 1837 C C . LEU A 1 233 ? 17.940 7.687 5.765 1.00 54.81 233 LEU A C 1
ATOM 1839 O O . LEU A 1 233 ? 17.116 8.100 6.573 1.00 54.81 233 LEU A O 1
ATOM 1843 N N . LYS A 1 234 ? 18.995 6.960 6.139 1.00 46.88 234 LYS A N 1
ATOM 1844 C CA . LYS A 1 234 ? 19.423 6.773 7.528 1.00 46.88 234 LYS A CA 1
ATOM 1845 C C . LYS A 1 234 ? 20.615 7.683 7.806 1.00 46.88 234 LYS A C 1
ATOM 1847 O O . LYS A 1 234 ? 21.653 7.558 7.161 1.00 46.88 234 LYS A O 1
ATOM 1852 N N . GLY A 1 235 ? 20.469 8.588 8.770 1.00 44.06 235 GLY A N 1
ATOM 1853 C CA . GLY A 1 235 ? 21.538 9.461 9.255 1.00 44.06 235 GLY A CA 1
ATOM 1854 C C . GLY A 1 235 ? 21.039 10.440 10.321 1.00 44.06 235 GLY A C 1
ATOM 1855 O O . GLY A 1 235 ? 19.850 10.719 10.401 1.00 44.06 235 GLY A O 1
ATOM 1856 N N . THR A 1 236 ? 21.954 10.943 11.149 1.00 38.19 236 THR A N 1
ATOM 1857 C CA . THR A 1 236 ? 21.698 11.784 12.338 1.00 38.19 236 THR A CA 1
ATOM 1858 C C . THR A 1 236 ? 21.669 13.291 12.050 1.00 38.19 236 THR A C 1
ATOM 1860 O O . THR A 1 236 ? 21.733 14.102 12.971 1.00 38.19 236 THR A O 1
ATOM 1863 N N . ALA A 1 237 ? 21.618 13.697 10.782 1.00 46.47 237 ALA A N 1
ATOM 1864 C CA . ALA A 1 237 ? 21.632 15.106 10.412 1.00 46.47 237 ALA A CA 1
ATOM 1865 C C . ALA A 1 237 ? 20.202 15.656 10.320 1.00 46.47 237 ALA A C 1
ATOM 1867 O O . ALA A 1 237 ? 19.370 15.090 9.613 1.00 46.47 237 ALA A O 1
ATOM 1868 N N . ASN A 1 238 ? 19.954 16.808 10.953 1.00 52.72 238 ASN A N 1
ATOM 1869 C CA . ASN A 1 238 ? 18.696 17.570 10.879 1.00 52.72 238 ASN A CA 1
ATOM 1870 C C . ASN A 1 238 ? 18.168 17.751 9.436 1.00 52.72 238 ASN A C 1
ATOM 1872 O O . ASN A 1 238 ? 16.965 17.870 9.224 1.00 52.72 238 ASN A O 1
ATOM 1876 N N . SER A 1 239 ? 19.055 17.724 8.435 1.00 55.88 239 SER A N 1
ATOM 1877 C CA . SER A 1 239 ? 18.717 17.832 7.014 1.00 55.88 239 SER A CA 1
ATOM 1878 C C . SER A 1 239 ? 17.975 16.619 6.441 1.00 55.88 239 SER A C 1
ATOM 1880 O O . SER A 1 239 ? 17.203 16.788 5.503 1.00 55.88 239 SER A O 1
ATOM 1882 N N . ILE A 1 240 ? 18.164 15.408 6.980 1.00 59.12 240 ILE A N 1
ATOM 1883 C CA . ILE A 1 240 ? 17.463 14.201 6.508 1.00 59.12 240 ILE A CA 1
ATOM 1884 C C . ILE A 1 240 ? 15.996 14.234 6.938 1.00 59.12 240 ILE A C 1
ATOM 1886 O O . ILE A 1 240 ? 15.116 14.005 6.109 1.00 59.12 240 ILE A O 1
ATOM 1890 N N . GLU A 1 241 ? 15.723 14.584 8.197 1.00 68.31 241 GLU A N 1
ATOM 1891 C CA . GLU A 1 241 ? 14.351 14.746 8.687 1.00 68.31 241 GLU A CA 1
ATOM 1892 C C . GLU A 1 241 ? 13.641 15.907 7.992 1.00 68.31 241 GLU A C 1
ATOM 1894 O O . GLU A 1 241 ? 12.487 15.776 7.590 1.00 68.31 241 GLU A O 1
ATOM 1899 N N . GLU A 1 242 ? 14.324 17.040 7.804 1.00 73.00 242 GLU A N 1
ATOM 1900 C CA . GLU A 1 242 ? 13.765 18.180 7.073 1.00 73.00 242 GLU A CA 1
ATOM 1901 C C . GLU A 1 242 ? 13.395 17.789 5.636 1.00 73.00 242 GLU A C 1
ATOM 1903 O O . GLU A 1 242 ? 12.338 18.156 5.121 1.00 73.00 242 GLU A O 1
ATOM 1908 N N . TYR A 1 243 ? 14.240 16.998 4.983 1.00 76.44 243 TYR A N 1
ATOM 1909 C CA . TYR A 1 243 ? 14.030 16.604 3.601 1.00 76.44 243 TYR A CA 1
ATOM 1910 C C . TYR A 1 243 ? 12.962 15.511 3.437 1.00 76.44 243 TYR A C 1
ATOM 1912 O O . TYR A 1 243 ? 12.130 15.594 2.532 1.00 76.44 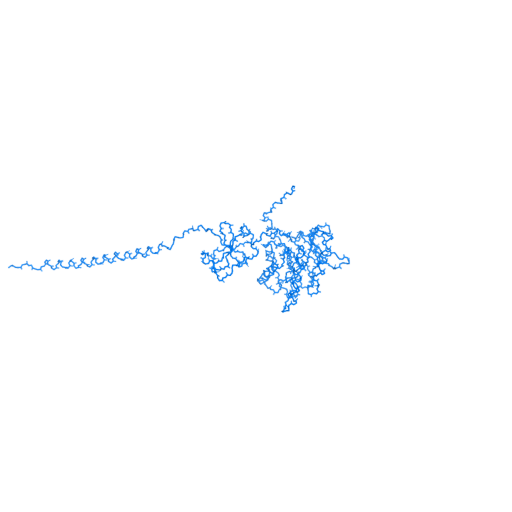243 TYR A O 1
ATOM 1920 N N . GLN A 1 244 ? 12.895 14.546 4.358 1.00 81.38 244 GLN A N 1
ATOM 1921 C CA . GLN A 1 244 ? 11.784 13.594 4.453 1.00 81.38 244 GLN A CA 1
ATOM 1922 C C . GLN A 1 244 ? 10.450 14.323 4.694 1.00 81.38 244 GLN A C 1
ATOM 1924 O O . GLN A 1 244 ? 9.442 13.999 4.061 1.00 81.38 244 GLN A O 1
ATOM 1929 N N . ARG A 1 245 ? 10.442 15.363 5.544 1.00 84.69 245 ARG A N 1
ATOM 1930 C CA . ARG A 1 245 ? 9.260 16.210 5.782 1.00 84.69 245 ARG A CA 1
ATOM 1931 C C . ARG A 1 245 ? 8.800 16.940 4.523 1.00 84.69 245 ARG A C 1
ATOM 1933 O O . ARG A 1 245 ? 7.599 16.970 4.284 1.00 84.69 245 ARG A O 1
ATOM 1940 N N . LYS A 1 246 ? 9.713 17.451 3.688 1.00 87.88 246 LYS A N 1
ATOM 1941 C CA . LYS A 1 246 ? 9.351 18.078 2.398 1.00 87.88 246 LYS A CA 1
ATOM 1942 C C . LYS A 1 246 ? 8.643 17.093 1.466 1.00 87.88 246 LYS A C 1
ATOM 1944 O O . LYS A 1 246 ? 7.636 17.438 0.852 1.00 87.88 246 LYS A O 1
ATOM 1949 N N . TRP A 1 247 ? 9.115 15.848 1.395 1.00 89.25 247 TRP A N 1
ATOM 1950 C CA . TRP A 1 247 ? 8.429 14.806 0.626 1.00 89.25 247 TRP A CA 1
ATOM 1951 C C . TRP A 1 247 ? 7.060 14.446 1.208 1.00 89.25 247 TRP A C 1
ATOM 1953 O O . TRP A 1 247 ? 6.116 14.279 0.440 1.00 89.25 247 TRP A O 1
ATOM 1963 N N . ILE A 1 248 ? 6.923 14.368 2.536 1.00 89.81 248 ILE A N 1
ATOM 1964 C CA . ILE A 1 248 ? 5.630 14.154 3.210 1.00 89.81 248 ILE A CA 1
ATOM 1965 C C . ILE A 1 248 ? 4.657 15.308 2.917 1.00 89.81 248 ILE A C 1
ATOM 1967 O O . ILE A 1 248 ? 3.486 15.071 2.622 1.00 89.81 248 ILE A O 1
ATOM 1971 N N . GLU A 1 249 ? 5.130 16.553 2.969 1.00 91.31 249 GLU A N 1
ATOM 1972 C CA . GLU A 1 249 ? 4.333 17.743 2.668 1.00 91.31 249 GLU A CA 1
ATOM 1973 C C . GLU A 1 249 ? 3.834 17.731 1.222 1.00 91.31 249 GLU A C 1
ATOM 1975 O O . GLU A 1 249 ? 2.643 17.931 0.980 1.00 91.31 249 GLU A O 1
ATOM 1980 N N . VAL A 1 250 ? 4.716 17.440 0.262 1.00 92.44 250 VAL A N 1
ATOM 1981 C CA . VAL A 1 250 ? 4.335 17.292 -1.148 1.00 92.44 250 VAL A CA 1
ATOM 1982 C C . VAL A 1 250 ? 3.360 16.137 -1.331 1.00 92.44 250 VAL A C 1
ATOM 1984 O O . VAL A 1 250 ? 2.326 16.315 -1.965 1.00 92.44 250 VAL A O 1
ATOM 1987 N N . ALA A 1 251 ? 3.639 14.973 -0.745 1.00 92.19 251 ALA A N 1
ATOM 1988 C CA . ALA A 1 251 ? 2.791 13.790 -0.830 1.00 92.19 251 ALA A CA 1
ATOM 1989 C C . ALA A 1 251 ? 1.353 14.067 -0.355 1.00 92.19 251 ALA A C 1
ATOM 1991 O O . ALA A 1 251 ? 0.393 13.630 -0.988 1.00 92.19 251 ALA A O 1
ATOM 1992 N N . ASN A 1 252 ? 1.197 14.854 0.711 1.00 93.75 252 ASN A N 1
ATOM 1993 C CA . ASN A 1 252 ? -0.102 15.234 1.265 1.00 93.75 252 ASN A CA 1
ATOM 1994 C C . ASN A 1 252 ? -0.885 16.260 0.428 1.00 93.75 252 ASN A C 1
ATOM 1996 O O . ASN A 1 252 ? -2.051 16.509 0.726 1.00 93.75 252 ASN A O 1
ATOM 2000 N N . GLN A 1 253 ? -0.281 16.828 -0.618 1.00 94.88 253 GLN A N 1
ATOM 2001 C CA . GLN A 1 253 ? -0.944 17.725 -1.574 1.00 94.88 253 GLN A CA 1
ATOM 2002 C C . GLN A 1 253 ? -1.451 17.002 -2.836 1.00 94.88 253 GLN A C 1
ATOM 2004 O O . GLN A 1 253 ? -1.990 17.648 -3.735 1.00 94.88 253 GLN A O 1
ATOM 2009 N N . LEU A 1 254 ? -1.262 15.682 -2.936 1.00 94.25 254 LEU A N 1
ATOM 2010 C CA . LEU A 1 254 ? -1.609 14.877 -4.114 1.00 94.25 254 LEU A CA 1
ATOM 2011 C C . LEU A 1 254 ? -2.915 14.092 -3.921 1.00 94.25 254 LEU A C 1
ATOM 2013 O O . LEU A 1 254 ? -3.466 14.037 -2.826 1.00 94.25 254 LEU A O 1
ATOM 2017 N N . ASP A 1 255 ? -3.413 13.444 -4.980 1.00 93.50 255 ASP A N 1
ATOM 2018 C CA . ASP A 1 255 ? -4.608 12.593 -4.870 1.00 93.50 255 ASP A CA 1
ATOM 2019 C C . ASP A 1 255 ? -4.282 11.220 -4.257 1.00 93.50 255 ASP A C 1
ATOM 2021 O O . ASP A 1 255 ? -5.151 10.570 -3.673 1.00 93.50 255 ASP A O 1
ATOM 2025 N N . VAL A 1 256 ? -3.047 10.743 -4.439 1.00 93.56 256 VAL A N 1
ATOM 2026 C CA . VAL A 1 256 ? -2.573 9.428 -3.990 1.00 93.56 256 VAL A CA 1
ATOM 2027 C C . VAL A 1 256 ? -1.047 9.388 -3.948 1.00 93.56 256 VAL A C 1
ATOM 2029 O O . VAL A 1 256 ? -0.367 10.090 -4.696 1.00 93.56 256 VAL A O 1
ATOM 2032 N N . VAL A 1 257 ? -0.502 8.516 -3.108 1.00 92.12 257 VAL A N 1
ATOM 2033 C CA . VAL A 1 257 ? 0.925 8.185 -3.074 1.00 92.12 257 VAL A CA 1
ATOM 2034 C C . VAL A 1 257 ? 1.078 6.694 -3.322 1.00 92.12 257 VAL A C 1
ATOM 2036 O O . VAL A 1 257 ? 0.347 5.882 -2.763 1.00 92.12 257 VAL A O 1
ATOM 2039 N N . MET A 1 258 ? 2.028 6.311 -4.158 1.00 91.44 258 MET A N 1
ATOM 2040 C CA . MET A 1 258 ? 2.460 4.928 -4.276 1.00 91.44 258 MET A CA 1
ATOM 2041 C C . MET A 1 258 ? 3.748 4.767 -3.483 1.00 91.44 258 MET A C 1
ATOM 2043 O O . MET A 1 258 ? 4.630 5.619 -3.580 1.00 91.44 258 MET A O 1
ATOM 2047 N N . ILE A 1 259 ? 3.859 3.710 -2.683 1.00 89.62 259 ILE A N 1
ATOM 2048 C CA . ILE A 1 259 ? 5.065 3.489 -1.882 1.00 89.62 259 ILE A CA 1
ATOM 2049 C C . ILE A 1 259 ? 5.591 2.093 -2.144 1.00 89.62 259 ILE A C 1
ATOM 2051 O O . ILE A 1 259 ? 4.927 1.107 -1.829 1.00 89.62 259 ILE A O 1
ATOM 2055 N N . SER A 1 260 ? 6.778 2.025 -2.729 1.00 85.50 260 SER A N 1
ATOM 2056 C CA . SER A 1 260 ? 7.488 0.781 -2.955 1.00 85.50 260 SER A CA 1
ATOM 2057 C C . SER A 1 260 ? 8.124 0.270 -1.683 1.00 85.50 260 SER A C 1
ATOM 2059 O O . SER A 1 260 ? 8.765 1.018 -0.948 1.00 85.50 260 SER A O 1
ATOM 2061 N N . ILE A 1 261 ? 7.939 -1.019 -1.427 1.00 79.19 261 ILE A N 1
ATOM 2062 C CA . ILE A 1 261 ? 8.246 -1.638 -0.146 1.00 79.19 261 ILE A CA 1
ATOM 2063 C C . ILE A 1 261 ? 9.302 -2.698 -0.364 1.00 79.19 261 ILE A C 1
ATOM 2065 O O . ILE A 1 261 ? 9.101 -3.681 -1.083 1.00 79.19 261 ILE A O 1
ATOM 2069 N N . TYR A 1 262 ? 10.424 -2.469 0.308 1.00 73.88 262 TYR A N 1
ATOM 2070 C CA . TYR A 1 262 ? 11.635 -3.251 0.167 1.00 73.88 262 TYR A CA 1
ATOM 2071 C C . TYR A 1 262 ? 11.972 -4.011 1.462 1.00 73.88 262 TYR A C 1
ATOM 2073 O O . TYR A 1 262 ? 12.938 -3.635 2.124 1.00 73.88 262 TYR A O 1
ATOM 2081 N N . PRO A 1 263 ? 11.238 -5.066 1.883 1.00 64.75 263 PRO A N 1
ATOM 2082 C CA . PRO A 1 263 ? 11.612 -5.823 3.084 1.00 64.75 263 PRO A CA 1
ATOM 2083 C C . PRO A 1 263 ? 12.883 -6.687 2.908 1.00 64.75 263 PRO A C 1
ATOM 2085 O O . PRO A 1 263 ? 13.208 -7.488 3.772 1.00 64.75 263 PRO A O 1
ATOM 2088 N N . TYR A 1 264 ? 13.626 -6.532 1.809 1.00 61.44 264 TYR A N 1
ATOM 2089 C CA . TYR A 1 264 ? 14.566 -7.523 1.264 1.00 61.44 264 TYR A CA 1
ATOM 2090 C C . TYR A 1 264 ? 15.834 -7.790 2.066 1.00 61.44 264 TYR A C 1
ATOM 2092 O O . TYR A 1 264 ? 16.642 -8.607 1.647 1.00 61.44 264 TYR A O 1
ATOM 2100 N N . ARG A 1 265 ? 16.067 -7.052 3.151 1.00 63.19 265 ARG A N 1
ATOM 2101 C CA . ARG A 1 265 ? 17.210 -7.304 4.039 1.00 63.19 265 ARG A CA 1
ATOM 2102 C C . ARG A 1 265 ? 16.855 -8.225 5.195 1.00 63.19 265 ARG A C 1
ATOM 2104 O O . ARG A 1 265 ? 17.732 -8.568 5.976 1.00 63.19 265 ARG A O 1
ATOM 2111 N N . GLU A 1 266 ? 15.585 -8.590 5.297 1.00 69.00 266 GLU A N 1
ATOM 2112 C CA . GLU A 1 266 ? 15.047 -9.359 6.398 1.00 69.00 266 GLU A CA 1
ATOM 2113 C C . GLU A 1 266 ? 14.466 -10.666 5.860 1.00 69.00 266 GLU A C 1
ATOM 2115 O O . GLU A 1 266 ? 13.756 -10.684 4.848 1.00 69.00 266 GLU A O 1
ATOM 2120 N N . ASP A 1 267 ? 14.758 -11.769 6.540 1.00 76.88 267 ASP A N 1
ATOM 2121 C CA . ASP A 1 267 ? 14.055 -13.027 6.318 1.00 76.88 267 ASP A CA 1
ATOM 2122 C C . ASP A 1 267 ? 12.655 -12.968 6.940 1.00 76.88 267 ASP A C 1
ATOM 2124 O O . ASP A 1 267 ? 12.330 -12.108 7.765 1.00 76.88 267 ASP A O 1
ATOM 2128 N N . TRP A 1 268 ? 11.790 -13.906 6.568 1.00 73.19 268 TRP A N 1
ATOM 2129 C CA . TRP A 1 268 ? 10.536 -14.106 7.291 1.00 73.19 268 TRP A CA 1
ATOM 2130 C C . TRP A 1 268 ? 10.835 -14.757 8.652 1.00 73.19 268 TRP A C 1
ATOM 2132 O O . TRP A 1 268 ? 11.549 -15.759 8.675 1.00 73.19 268 TRP A O 1
ATOM 2142 N N . PRO A 1 269 ? 10.294 -14.248 9.780 1.00 77.94 269 PRO A N 1
ATOM 2143 C CA . PRO A 1 269 ? 9.183 -13.292 9.897 1.00 77.94 269 PRO A CA 1
ATOM 2144 C C . PRO A 1 269 ? 9.563 -11.800 9.999 1.00 77.94 269 PRO A C 1
ATOM 2146 O O . PRO A 1 269 ? 8.666 -10.967 9.905 1.00 77.94 269 PRO A O 1
ATOM 2149 N N . ASN A 1 270 ? 10.836 -11.436 10.153 1.00 79.50 270 ASN A N 1
ATOM 2150 C CA . ASN A 1 270 ? 11.289 -10.048 10.358 1.00 79.50 270 ASN A CA 1
ATOM 2151 C C . ASN A 1 270 ? 10.824 -9.082 9.248 1.00 79.50 270 ASN A C 1
ATOM 2153 O O . ASN A 1 270 ? 10.476 -7.930 9.513 1.00 79.50 270 ASN A O 1
ATOM 2157 N N . ALA A 1 271 ? 10.735 -9.563 8.004 1.00 81.06 271 ALA A N 1
ATOM 2158 C CA . ALA A 1 271 ? 10.152 -8.825 6.882 1.00 81.06 271 ALA A CA 1
ATOM 2159 C C . ALA A 1 271 ? 8.731 -8.300 7.179 1.00 81.06 271 ALA A C 1
ATOM 2161 O O . ALA A 1 271 ? 8.396 -7.168 6.823 1.00 81.06 271 ALA A O 1
ATOM 2162 N N . LEU A 1 272 ? 7.904 -9.096 7.866 1.00 82.00 272 LEU A N 1
ATOM 2163 C CA . LEU A 1 272 ? 6.544 -8.724 8.258 1.00 82.00 272 LEU A CA 1
ATOM 2164 C C . LEU A 1 272 ? 6.545 -7.588 9.280 1.00 82.00 272 LEU A C 1
ATOM 2166 O O . LEU A 1 272 ? 5.750 -6.658 9.167 1.00 82.00 272 LEU A O 1
ATOM 2170 N N . GLU A 1 273 ? 7.443 -7.651 10.263 1.00 81.69 273 GLU A N 1
ATOM 2171 C CA . GLU A 1 273 ? 7.583 -6.616 11.290 1.00 81.69 273 GLU A CA 1
ATOM 2172 C C . GLU A 1 273 ? 7.973 -5.279 10.654 1.00 81.69 273 GLU A C 1
ATOM 2174 O O . GLU A 1 273 ? 7.362 -4.251 10.948 1.00 81.69 273 GLU A O 1
ATOM 2179 N N . LYS A 1 274 ? 8.887 -5.294 9.675 1.00 81.69 274 LYS A N 1
ATOM 2180 C CA . LYS A 1 274 ? 9.222 -4.094 8.893 1.00 81.69 274 LYS A CA 1
ATOM 2181 C C . LYS A 1 274 ? 8.051 -3.549 8.093 1.00 81.69 274 LYS A C 1
ATOM 2183 O O . LYS A 1 274 ? 7.866 -2.336 8.039 1.00 81.69 274 LYS A O 1
ATOM 2188 N N . MET A 1 275 ? 7.219 -4.410 7.513 1.00 84.88 275 MET A N 1
ATOM 2189 C CA . MET A 1 275 ? 5.997 -3.958 6.843 1.00 84.88 275 MET A CA 1
ATOM 2190 C C . MET A 1 275 ? 5.018 -3.289 7.820 1.00 84.88 275 MET A C 1
ATOM 2192 O O . MET A 1 275 ? 4.411 -2.283 7.456 1.00 84.88 275 MET A O 1
ATOM 2196 N N . VAL A 1 276 ? 4.890 -3.795 9.054 1.00 84.62 276 VAL A N 1
ATOM 2197 C CA . VAL A 1 276 ? 4.094 -3.151 10.119 1.00 84.62 276 VAL A CA 1
ATOM 2198 C C . VAL A 1 276 ? 4.668 -1.780 10.479 1.00 84.62 276 VAL A C 1
ATOM 2200 O O . VAL A 1 276 ? 3.916 -0.809 10.552 1.00 84.62 276 VAL A O 1
ATOM 2203 N N . GLU A 1 277 ? 5.985 -1.679 10.675 1.00 83.38 277 GLU A N 1
ATOM 2204 C CA . GLU A 1 277 ? 6.660 -0.411 10.978 1.00 83.38 277 GLU A CA 1
ATOM 2205 C C . GLU A 1 277 ? 6.433 0.633 9.874 1.00 83.38 277 GLU A C 1
ATOM 2207 O O . GLU A 1 277 ? 6.043 1.767 10.167 1.00 83.38 277 GLU A O 1
ATOM 2212 N N . PHE A 1 278 ? 6.624 0.249 8.607 1.00 84.56 278 PHE A N 1
ATOM 2213 C CA . PHE A 1 278 ? 6.411 1.142 7.469 1.00 84.56 278 PHE A CA 1
ATOM 2214 C C . PHE A 1 278 ? 4.956 1.584 7.346 1.00 84.56 278 PHE A C 1
ATOM 2216 O O . PHE A 1 278 ? 4.688 2.774 7.192 1.00 84.56 278 PHE A O 1
ATOM 2223 N N . GLU A 1 279 ? 4.010 0.652 7.457 1.00 85.69 279 GLU A N 1
ATOM 2224 C CA . GLU A 1 279 ? 2.585 0.971 7.369 1.00 85.69 279 GLU A CA 1
ATOM 2225 C C . GLU A 1 279 ? 2.161 1.947 8.471 1.00 85.69 279 GLU A C 1
ATOM 2227 O O . GLU A 1 279 ? 1.493 2.948 8.185 1.00 85.69 279 GLU A O 1
ATOM 2232 N N . LYS A 1 280 ? 2.640 1.722 9.701 1.00 82.06 280 LYS A N 1
ATOM 2233 C CA . LYS A 1 280 ? 2.418 2.626 10.830 1.00 82.06 280 LYS A CA 1
ATOM 2234 C C . LYS A 1 280 ? 2.956 4.023 10.525 1.00 82.06 280 LYS A C 1
ATOM 2236 O O . LYS A 1 280 ? 2.207 4.998 10.624 1.00 82.06 280 LYS A O 1
ATOM 2241 N N . PHE A 1 281 ? 4.221 4.116 10.117 1.00 83.31 281 PHE A N 1
ATOM 2242 C CA . PHE A 1 281 ? 4.854 5.385 9.769 1.00 83.31 281 PHE A CA 1
ATOM 2243 C C . PHE A 1 281 ? 4.065 6.125 8.681 1.00 83.31 281 PHE A C 1
ATOM 2245 O O . PHE A 1 281 ? 3.792 7.321 8.806 1.00 83.31 281 PHE A O 1
ATOM 2252 N N . TRP A 1 282 ? 3.628 5.424 7.636 1.00 86.75 282 TRP A N 1
ATOM 2253 C CA . TRP A 1 282 ? 2.852 6.041 6.569 1.00 86.75 282 TRP A CA 1
ATOM 2254 C C . TRP A 1 282 ? 1.500 6.550 7.033 1.00 86.75 282 TRP A C 1
ATOM 2256 O O . TRP A 1 282 ? 1.130 7.657 6.670 1.00 86.75 282 TRP A O 1
ATOM 2266 N N . ARG A 1 283 ? 0.757 5.800 7.849 1.00 81.88 283 ARG A N 1
ATOM 2267 C CA . ARG A 1 283 ? -0.536 6.278 8.367 1.00 81.88 283 ARG A CA 1
ATOM 2268 C C . ARG A 1 283 ? -0.392 7.525 9.236 1.00 81.88 283 ARG A C 1
ATOM 2270 O O . ARG A 1 283 ? -1.251 8.413 9.223 1.00 81.88 283 ARG A O 1
ATOM 2277 N N . GLU A 1 284 ? 0.686 7.592 10.008 1.00 82.56 284 GLU A N 1
ATOM 2278 C CA . GLU A 1 284 ? 0.969 8.725 10.884 1.00 82.56 284 GLU A CA 1
ATOM 2279 C C . GLU A 1 284 ? 1.320 9.988 10.085 1.00 82.56 284 GLU A C 1
ATOM 2281 O O . GLU A 1 284 ? 0.917 11.081 10.487 1.00 82.56 284 GLU A O 1
ATOM 2286 N N . ASN A 1 285 ? 1.943 9.853 8.909 1.00 84.00 285 ASN A N 1
ATOM 2287 C CA . ASN A 1 285 ? 2.508 10.984 8.163 1.00 84.00 285 ASN A CA 1
ATOM 2288 C C . ASN A 1 285 ? 1.784 11.327 6.847 1.00 84.00 285 ASN A C 1
ATOM 2290 O O . ASN A 1 285 ? 1.682 12.499 6.490 1.00 84.00 285 ASN A O 1
ATOM 2294 N N . ILE A 1 286 ? 1.225 10.340 6.151 1.00 88.50 286 ILE A N 1
ATOM 2295 C CA . ILE A 1 286 ? 0.543 10.489 4.861 1.00 88.50 286 ILE A CA 1
ATOM 2296 C C . ILE A 1 286 ? -0.976 10.448 5.058 1.00 88.50 286 ILE A C 1
ATOM 2298 O O . ILE A 1 286 ? -1.536 9.525 5.647 1.00 88.50 286 ILE A O 1
ATOM 2302 N N . LYS A 1 287 ? -1.652 11.490 4.578 1.00 89.06 287 LYS A N 1
ATOM 2303 C CA . LYS A 1 287 ? -3.086 11.764 4.771 1.00 89.06 287 LYS A CA 1
ATOM 2304 C C . LYS A 1 287 ? -3.923 11.497 3.525 1.00 89.06 287 LYS A C 1
ATOM 2306 O O . LYS A 1 287 ? -5.150 11.558 3.584 1.00 89.06 287 LYS A O 1
ATOM 2311 N N . VAL A 1 288 ? -3.264 11.177 2.419 1.00 90.56 288 VAL A N 1
ATOM 2312 C CA . VAL A 1 288 ? -3.883 10.799 1.148 1.00 90.56 288 VAL A CA 1
ATOM 2313 C C . VAL A 1 288 ? -3.871 9.270 0.995 1.00 90.56 288 VAL A C 1
ATOM 2315 O O . VAL A 1 288 ? -3.129 8.588 1.706 1.00 90.56 288 VAL A O 1
ATOM 2318 N N . PRO A 1 289 ? -4.700 8.685 0.112 1.00 92.00 289 PRO A N 1
ATOM 2319 C CA . PRO A 1 289 ? -4.644 7.259 -0.196 1.00 92.00 289 PRO A CA 1
ATOM 2320 C C . PRO A 1 289 ? -3.225 6.785 -0.552 1.00 92.00 289 PRO A C 1
ATOM 2322 O O . PRO A 1 289 ? -2.504 7.466 -1.276 1.00 92.00 289 PRO A O 1
ATOM 2325 N N . ILE A 1 290 ? -2.850 5.594 -0.078 1.00 91.88 290 ILE A N 1
ATOM 2326 C CA . ILE A 1 290 ? -1.539 4.978 -0.336 1.00 91.88 290 ILE A CA 1
ATOM 2327 C C . ILE A 1 290 ? -1.720 3.678 -1.100 1.00 91.88 290 ILE A C 1
ATOM 2329 O O . ILE A 1 290 ? -2.470 2.832 -0.626 1.00 91.88 290 ILE A O 1
ATOM 2333 N N . ILE A 1 291 ? -1.037 3.484 -2.227 1.00 91.94 291 ILE A N 1
ATOM 2334 C CA . ILE A 1 291 ? -0.974 2.203 -2.944 1.00 91.94 291 ILE A CA 1
ATOM 2335 C C . ILE A 1 291 ? 0.400 1.560 -2.677 1.00 91.94 291 ILE A C 1
ATOM 2337 O O . ILE A 1 291 ? 1.398 2.037 -3.220 1.00 91.94 291 ILE A O 1
ATOM 2341 N N . PRO A 1 292 ? 0.491 0.498 -1.858 1.00 92.00 292 PRO A N 1
ATOM 2342 C CA . PRO A 1 292 ? 1.728 -0.261 -1.703 1.00 92.00 292 PRO A CA 1
ATOM 2343 C C . PRO A 1 292 ? 2.164 -0.893 -3.034 1.00 92.00 292 PRO A C 1
ATOM 2345 O O . PRO A 1 292 ? 1.371 -1.560 -3.708 1.00 92.00 292 PRO A O 1
ATOM 2348 N N . ILE A 1 293 ? 3.436 -0.711 -3.391 1.00 88.94 293 ILE A N 1
ATOM 2349 C CA . ILE A 1 293 ? 4.112 -1.465 -4.449 1.00 88.94 293 ILE A CA 1
ATOM 2350 C C . ILE A 1 293 ? 4.955 -2.554 -3.769 1.00 88.94 293 ILE A C 1
ATOM 2352 O O . ILE A 1 293 ? 5.882 -2.259 -3.018 1.00 88.94 293 ILE A O 1
ATOM 2356 N N . ILE A 1 294 ? 4.607 -3.818 -3.995 1.00 87.81 294 ILE A N 1
ATOM 2357 C CA . ILE A 1 294 ? 5.245 -4.985 -3.376 1.00 87.81 294 ILE A CA 1
ATOM 2358 C C . ILE A 1 294 ? 6.196 -5.665 -4.348 1.00 87.81 294 ILE A C 1
ATOM 2360 O O . ILE A 1 294 ? 5.876 -5.828 -5.523 1.00 87.81 294 ILE A O 1
ATOM 2364 N N . GLN A 1 295 ? 7.348 -6.098 -3.851 1.00 80.44 295 GLN A N 1
ATOM 2365 C CA . GLN A 1 295 ? 8.374 -6.689 -4.699 1.00 80.44 295 GLN A CA 1
ATOM 2366 C C . GLN A 1 295 ? 8.125 -8.160 -4.980 1.00 80.44 295 GLN A C 1
ATOM 2368 O O . GLN A 1 295 ? 7.944 -8.946 -4.049 1.00 80.44 295 GLN A O 1
ATOM 2373 N N . ALA A 1 296 ? 8.228 -8.542 -6.246 1.00 80.38 296 ALA A N 1
ATOM 2374 C CA . ALA A 1 296 ? 8.145 -9.921 -6.696 1.00 80.38 296 ALA A CA 1
ATOM 2375 C C . ALA A 1 296 ? 9.493 -10.606 -6.935 1.00 80.38 296 ALA A C 1
ATOM 2377 O O . ALA A 1 296 ? 9.520 -11.835 -6.967 1.00 80.38 296 ALA A O 1
ATOM 2378 N N . HIS A 1 297 ? 10.575 -9.845 -7.084 1.00 77.00 297 HIS A N 1
ATOM 2379 C CA . HIS A 1 297 ? 11.906 -10.355 -7.410 1.00 77.00 297 HIS A CA 1
ATOM 2380 C C . HIS A 1 297 ? 12.844 -10.443 -6.206 1.00 77.00 297 HIS A C 1
ATOM 2382 O O . HIS A 1 297 ? 12.817 -9.585 -5.324 1.00 77.00 297 HIS A O 1
ATOM 2388 N N . TRP A 1 298 ? 13.726 -11.441 -6.233 1.00 77.62 298 TRP A N 1
ATOM 2389 C CA . TRP A 1 298 ? 14.854 -11.617 -5.316 1.00 77.62 298 TRP A CA 1
ATOM 2390 C C . TRP A 1 298 ? 16.037 -12.227 -6.069 1.00 77.62 298 TRP A C 1
ATOM 2392 O O . TRP A 1 298 ? 15.910 -12.599 -7.233 1.00 77.62 298 TRP A O 1
ATOM 2402 N N . GLY A 1 299 ? 17.200 -12.318 -5.431 1.00 70.69 299 GLY A N 1
ATOM 2403 C CA . GLY A 1 299 ? 18.374 -12.924 -6.051 1.00 70.69 299 GLY A CA 1
ATOM 2404 C C . GLY A 1 299 ? 19.689 -12.296 -5.611 1.00 70.69 299 GLY A C 1
ATOM 2405 O O . GLY A 1 299 ? 19.738 -11.421 -4.743 1.00 70.69 299 GLY A O 1
ATOM 2406 N N . TYR A 1 300 ? 20.773 -12.762 -6.237 1.00 57.19 300 TYR A N 1
ATOM 2407 C CA . TYR A 1 300 ? 22.152 -12.417 -5.871 1.00 57.19 300 TYR A CA 1
ATOM 2408 C C . TYR A 1 300 ? 22.475 -10.924 -6.035 1.00 57.19 300 TYR A C 1
ATOM 2410 O O . TYR A 1 300 ? 23.318 -10.386 -5.315 1.00 57.19 300 TYR A O 1
ATOM 2418 N N . TRP A 1 301 ? 21.805 -10.236 -6.962 1.00 56.69 301 TRP A N 1
ATOM 2419 C CA . TRP A 1 301 ? 21.966 -8.797 -7.151 1.00 56.69 301 TRP A CA 1
ATOM 2420 C C . TRP A 1 301 ? 21.306 -8.024 -5.999 1.00 56.69 301 TRP A C 1
ATOM 2422 O O . TRP A 1 301 ? 20.112 -7.746 -6.023 1.00 56.69 301 TRP A O 1
ATOM 2432 N N . GLY A 1 302 ? 22.107 -7.651 -4.994 1.00 58.78 302 GLY A N 1
ATOM 2433 C CA . GLY A 1 302 ? 21.703 -6.722 -3.932 1.00 58.78 302 GLY A CA 1
ATOM 2434 C C . GLY A 1 302 ? 21.327 -7.345 -2.584 1.00 58.78 302 GLY A C 1
ATOM 2435 O O . GLY A 1 302 ? 20.754 -6.632 -1.763 1.00 58.78 302 GLY A O 1
ATOM 2436 N N . ASN A 1 303 ? 21.671 -8.618 -2.334 1.00 66.31 303 ASN A N 1
ATOM 2437 C CA . ASN A 1 303 ? 21.322 -9.355 -1.105 1.00 66.31 303 ASN A CA 1
ATOM 2438 C C . ASN A 1 303 ? 19.812 -9.339 -0.826 1.00 66.31 303 ASN A C 1
ATOM 2440 O O . ASN A 1 303 ? 19.385 -9.010 0.279 1.00 66.31 303 ASN A O 1
ATOM 2444 N N . LEU A 1 304 ? 19.008 -9.632 -1.850 1.00 74.00 304 LEU A N 1
ATOM 2445 C CA . LEU A 1 304 ? 17.556 -9.600 -1.737 1.00 74.00 304 LEU A CA 1
ATOM 2446 C C . LEU A 1 304 ? 17.043 -10.942 -1.213 1.00 74.00 304 LEU A C 1
ATOM 2448 O O . LEU A 1 304 ? 17.245 -11.971 -1.861 1.00 74.00 304 LEU A O 1
ATOM 2452 N N . THR A 1 305 ? 16.367 -10.930 -0.064 1.00 78.31 305 THR A N 1
ATOM 2453 C CA . THR A 1 305 ? 15.711 -12.117 0.492 1.00 78.31 305 THR A CA 1
ATOM 2454 C C . THR A 1 305 ? 14.509 -12.536 -0.348 1.00 78.31 305 THR A C 1
ATOM 2456 O O . THR A 1 305 ? 13.837 -11.726 -0.995 1.00 78.31 305 THR A O 1
ATOM 2459 N N . ARG A 1 306 ? 14.234 -13.844 -0.345 1.00 83.88 306 ARG A N 1
ATOM 2460 C CA . ARG A 1 306 ? 13.111 -14.425 -1.080 1.00 83.88 306 ARG A CA 1
ATOM 2461 C C . ARG A 1 306 ? 11.776 -13.898 -0.523 1.00 83.88 306 ARG A C 1
ATOM 2463 O O . ARG A 1 306 ? 11.531 -14.016 0.681 1.00 83.88 306 ARG A O 1
ATOM 2470 N N . PRO A 1 307 ? 10.874 -13.354 -1.362 1.00 84.62 307 PRO A N 1
ATOM 2471 C CA . PRO A 1 307 ? 9.580 -12.870 -0.912 1.00 84.62 307 PRO A CA 1
ATOM 2472 C C . PRO A 1 307 ? 8.681 -14.029 -0.470 1.00 84.62 307 PRO A C 1
ATOM 2474 O O . PRO A 1 307 ? 8.820 -15.164 -0.921 1.00 84.62 307 PRO A O 1
ATOM 2477 N N . ASN A 1 308 ? 7.681 -13.715 0.355 1.00 88.12 308 ASN A N 1
ATOM 2478 C CA . ASN A 1 308 ? 6.529 -14.584 0.586 1.00 88.12 308 ASN A CA 1
ATOM 2479 C C . ASN A 1 308 ? 5.283 -13.923 -0.028 1.00 88.12 308 ASN A C 1
ATOM 2481 O O . ASN A 1 308 ? 4.667 -13.070 0.617 1.00 88.12 308 ASN A O 1
ATOM 2485 N N . PRO A 1 309 ? 4.920 -14.263 -1.281 1.00 89.94 309 PRO A N 1
ATOM 2486 C CA . PRO A 1 309 ? 3.803 -13.633 -1.983 1.00 89.94 309 PRO A CA 1
ATOM 2487 C C . PRO A 1 309 ? 2.483 -13.670 -1.210 1.00 89.94 309 PRO A C 1
ATOM 2489 O O . PRO A 1 309 ? 1.766 -12.673 -1.148 1.00 89.94 309 PRO A O 1
ATOM 2492 N N . MET A 1 310 ? 2.168 -14.809 -0.586 1.00 90.75 310 MET A N 1
ATOM 2493 C CA . MET A 1 310 ? 0.902 -15.000 0.124 1.00 90.75 310 MET A CA 1
ATOM 2494 C C . MET A 1 310 ? 0.802 -14.095 1.351 1.00 90.75 310 MET A C 1
ATOM 2496 O O . MET A 1 310 ? -0.205 -13.411 1.524 1.00 90.75 310 MET A O 1
ATOM 2500 N N . GLU A 1 311 ? 1.838 -14.066 2.188 1.00 88.75 311 GLU A N 1
ATOM 2501 C CA . GLU A 1 311 ? 1.821 -13.256 3.409 1.00 88.75 311 GLU A CA 1
ATOM 2502 C C . GLU A 1 311 ? 1.858 -11.754 3.097 1.00 88.75 311 GLU A C 1
ATOM 2504 O O . GLU A 1 311 ? 1.135 -10.986 3.730 1.00 88.75 311 GLU A O 1
ATOM 2509 N N . GLN A 1 312 ? 2.584 -11.330 2.055 1.00 89.38 312 GLN A N 1
ATOM 2510 C CA . GLN A 1 312 ? 2.550 -9.935 1.603 1.00 89.38 312 GLN A CA 1
ATOM 2511 C C . GLN A 1 312 ? 1.160 -9.517 1.110 1.00 89.38 312 GLN A C 1
ATOM 2513 O O . GLN A 1 312 ? 0.660 -8.460 1.494 1.00 89.38 312 GLN A O 1
ATOM 2518 N N . VAL A 1 313 ? 0.507 -10.338 0.281 1.00 89.88 313 VAL A N 1
ATOM 2519 C CA . VAL A 1 313 ? -0.841 -10.029 -0.220 1.00 89.88 313 VAL A CA 1
ATOM 2520 C C . VAL A 1 313 ? -1.860 -10.007 0.917 1.00 89.88 313 VAL A C 1
ATOM 2522 O O . VAL A 1 313 ? -2.628 -9.049 1.013 1.00 89.88 313 VAL A O 1
ATOM 2525 N N . LYS A 1 314 ? -1.850 -11.009 1.809 1.00 86.25 314 LYS A N 1
ATOM 2526 C CA . LYS A 1 314 ? -2.712 -11.030 3.003 1.00 86.25 314 LYS A CA 1
ATOM 2527 C C . LYS A 1 314 ? -2.543 -9.768 3.834 1.00 86.25 314 LYS A C 1
ATOM 2529 O O . LYS A 1 314 ? -3.538 -9.125 4.160 1.00 86.25 314 LYS A O 1
ATOM 2534 N N . PHE A 1 315 ? -1.296 -9.380 4.113 1.00 86.81 315 PHE A N 1
ATOM 2535 C CA . PHE A 1 315 ? -0.984 -8.212 4.928 1.00 86.81 315 PHE A CA 1
ATOM 2536 C C . PHE A 1 315 ? -1.706 -6.949 4.441 1.00 86.81 315 PHE A C 1
ATOM 2538 O O . PHE A 1 315 ? -2.344 -6.269 5.250 1.00 86.81 315 PHE A O 1
ATOM 2545 N N . TRP A 1 316 ? -1.636 -6.656 3.137 1.00 89.31 316 TRP A N 1
ATOM 2546 C CA . TRP A 1 316 ? -2.249 -5.462 2.543 1.00 89.31 316 TRP A CA 1
ATOM 2547 C C . TRP A 1 316 ? -3.763 -5.595 2.383 1.00 89.31 316 TRP A C 1
ATOM 2549 O O . TRP A 1 316 ? -4.501 -4.668 2.728 1.00 89.31 316 TRP A O 1
ATOM 2559 N N . VAL A 1 317 ? -4.238 -6.746 1.899 1.00 84.88 317 VAL A N 1
ATOM 2560 C CA . VAL A 1 317 ? -5.665 -6.986 1.636 1.00 84.88 317 VAL A CA 1
ATOM 2561 C C . VAL A 1 317 ? -6.479 -6.967 2.928 1.00 84.88 317 VAL A C 1
ATOM 2563 O O . VAL A 1 317 ? -7.512 -6.298 2.975 1.00 84.88 317 VAL A O 1
ATOM 2566 N N . ASP A 1 318 ? -6.008 -7.621 3.994 1.00 81.62 318 ASP A N 1
ATOM 2567 C CA . ASP A 1 318 ? -6.706 -7.639 5.288 1.00 81.62 318 ASP A CA 1
ATOM 2568 C C . ASP A 1 318 ? -6.696 -6.265 5.987 1.00 81.62 318 ASP A C 1
ATOM 2570 O O . ASP A 1 318 ? -7.526 -6.005 6.859 1.00 81.62 318 ASP A O 1
ATOM 2574 N N . ARG A 1 319 ? -5.807 -5.353 5.569 1.00 81.75 319 ARG A N 1
ATOM 2575 C CA . ARG A 1 319 ? -5.771 -3.939 5.994 1.00 81.75 319 ARG A CA 1
ATOM 2576 C C . ARG A 1 319 ? -6.555 -3.003 5.068 1.00 81.75 319 ARG A C 1
ATOM 2578 O O . ARG A 1 319 ? -6.576 -1.791 5.286 1.00 81.75 319 ARG A O 1
ATOM 2585 N N . GLY A 1 320 ? -7.223 -3.553 4.053 1.00 82.88 320 GLY A N 1
ATOM 2586 C CA . GLY A 1 320 ? -8.105 -2.823 3.145 1.00 82.88 320 GLY A CA 1
ATOM 2587 C C . GLY A 1 320 ? -7.400 -2.084 2.007 1.00 82.88 320 GLY A C 1
ATOM 2588 O O . GLY A 1 320 ? -8.055 -1.301 1.316 1.00 82.88 320 GLY A O 1
ATOM 2589 N N . TYR A 1 321 ? -6.108 -2.334 1.791 1.00 87.12 321 TYR A N 1
ATOM 2590 C CA . TYR A 1 321 ? -5.351 -1.756 0.685 1.00 87.12 321 TYR A CA 1
ATOM 2591 C C . TYR A 1 321 ? -5.581 -2.530 -0.623 1.00 87.12 321 TYR A C 1
ATOM 2593 O O . TYR A 1 321 ? -5.878 -3.725 -0.637 1.00 87.12 321 TYR A O 1
ATOM 2601 N N . GLY A 1 322 ? -5.430 -1.827 -1.741 1.00 89.12 322 GLY A N 1
ATOM 2602 C CA . GLY A 1 322 ? -5.053 -2.422 -3.021 1.00 89.12 322 GLY A CA 1
ATOM 2603 C C . GLY A 1 322 ? -3.533 -2.404 -3.143 1.00 89.12 322 GLY A C 1
ATOM 2604 O O . GLY A 1 322 ? -2.874 -1.739 -2.353 1.00 89.12 322 GLY A O 1
ATOM 2605 N N . TYR A 1 323 ? -2.962 -3.119 -4.103 1.00 91.56 323 TYR A N 1
ATOM 2606 C CA . TYR A 1 323 ? -1.508 -3.217 -4.249 1.00 91.56 323 TYR A CA 1
ATOM 2607 C C . TYR A 1 323 ? -1.087 -3.319 -5.712 1.00 91.56 323 TYR A C 1
ATOM 2609 O O . TYR A 1 323 ? -1.885 -3.677 -6.584 1.00 91.56 323 TYR A O 1
ATOM 2617 N N . VAL A 1 324 ? 0.185 -3.025 -5.971 1.00 89.94 324 VAL A N 1
ATOM 2618 C CA . VAL A 1 324 ? 0.854 -3.256 -7.257 1.00 89.94 324 VAL A CA 1
ATOM 2619 C C . VAL A 1 324 ? 2.046 -4.177 -7.033 1.00 89.94 324 VAL A C 1
ATOM 2621 O O . VAL A 1 324 ? 2.826 -3.940 -6.125 1.00 89.94 324 VAL A O 1
ATOM 2624 N N . VAL A 1 325 ? 2.203 -5.219 -7.844 1.00 87.12 325 VAL A N 1
ATOM 2625 C CA . VAL A 1 325 ? 3.368 -6.117 -7.797 1.00 87.12 325 VAL A CA 1
ATOM 2626 C C . VAL A 1 325 ? 4.452 -5.610 -8.751 1.00 87.12 325 VAL A C 1
ATOM 2628 O O . VAL A 1 325 ? 4.162 -5.387 -9.927 1.00 87.12 325 VAL A O 1
ATOM 2631 N N . TYR A 1 326 ? 5.686 -5.451 -8.270 1.00 81.06 326 TYR A N 1
ATOM 2632 C CA . TYR A 1 326 ? 6.831 -4.947 -9.031 1.00 81.06 326 TYR A CA 1
ATOM 2633 C C . TYR A 1 326 ? 8.094 -5.813 -8.902 1.00 81.06 326 TYR A C 1
ATOM 2635 O O . TYR A 1 326 ? 8.421 -6.272 -7.817 1.00 81.06 326 TYR A O 1
ATOM 2643 N N . PRO A 1 327 ? 8.871 -5.966 -9.978 1.00 74.06 327 PRO A N 1
ATOM 2644 C CA . PRO A 1 327 ? 8.388 -6.116 -11.340 1.00 74.06 327 PRO A CA 1
ATOM 2645 C C . PRO A 1 327 ? 7.674 -7.460 -11.481 1.00 74.06 327 PRO A C 1
ATOM 2647 O O . PRO A 1 327 ? 7.955 -8.408 -10.763 1.00 74.06 327 PRO A O 1
ATOM 2650 N N . TRP A 1 328 ? 6.729 -7.564 -12.412 1.00 69.31 328 TRP A N 1
ATOM 2651 C CA . TRP A 1 328 ? 6.100 -8.858 -12.707 1.00 69.31 328 TRP A CA 1
ATOM 2652 C C . TRP A 1 328 ? 7.075 -9.863 -13.343 1.00 69.31 328 TRP A C 1
ATOM 2654 O O . TRP A 1 328 ? 6.858 -11.070 -13.253 1.00 69.31 328 TRP A O 1
ATOM 2664 N N . ARG A 1 329 ? 8.098 -9.350 -14.042 1.00 66.12 329 ARG A N 1
ATOM 2665 C CA . ARG A 1 329 ? 9.171 -10.113 -14.685 1.00 66.12 329 ARG A CA 1
ATOM 2666 C C . ARG A 1 329 ? 10.359 -9.200 -14.996 1.00 66.12 329 ARG A C 1
ATOM 2668 O O . ARG A 1 329 ? 10.155 -8.096 -15.501 1.00 66.12 329 ARG A O 1
ATOM 2675 N N . ASP A 1 330 ? 11.578 -9.654 -14.720 1.00 58.94 330 ASP A N 1
ATOM 2676 C CA . ASP A 1 330 ? 12.838 -9.031 -15.147 1.00 58.94 330 ASP A CA 1
ATOM 2677 C C . ASP A 1 330 ? 13.731 -10.171 -15.636 1.00 58.94 330 ASP A C 1
ATOM 2679 O O . ASP A 1 330 ? 14.201 -10.980 -14.848 1.00 58.94 330 ASP A O 1
ATOM 2683 N N . GLU A 1 331 ? 13.904 -10.288 -16.955 1.00 56.78 331 GLU A N 1
ATOM 2684 C CA . GLU A 1 331 ? 14.713 -11.354 -17.569 1.00 56.78 331 GLU A CA 1
ATOM 2685 C C . GLU A 1 331 ? 16.231 -11.120 -17.390 1.00 56.78 331 GLU A C 1
ATOM 2687 O O . GLU A 1 331 ? 17.041 -11.818 -18.000 1.00 56.78 331 GLU A O 1
ATOM 2692 N N . LYS A 1 332 ? 16.653 -10.133 -16.586 1.00 59.28 332 LYS A N 1
ATOM 2693 C CA . LYS A 1 332 ? 18.072 -9.903 -16.287 1.00 59.28 332 LYS A CA 1
ATOM 2694 C C . LYS A 1 332 ? 18.682 -11.064 -15.493 1.00 59.28 332 LYS A C 1
ATOM 2696 O O . LYS A 1 332 ? 18.086 -11.618 -14.575 1.00 59.28 332 LYS A O 1
ATOM 2701 N N . ASN A 1 333 ? 19.933 -11.378 -15.826 1.00 52.59 333 ASN A N 1
ATOM 2702 C CA . ASN A 1 333 ? 20.710 -12.460 -15.222 1.00 52.59 333 ASN A CA 1
ATOM 2703 C C . ASN A 1 333 ? 20.781 -12.349 -13.684 1.00 52.59 333 ASN A C 1
ATOM 2705 O O . ASN A 1 333 ? 21.294 -11.362 -13.156 1.00 52.59 333 ASN A O 1
ATOM 2709 N N . GLY A 1 334 ? 20.340 -13.398 -12.979 1.00 58.09 334 GLY A N 1
ATOM 2710 C CA . GLY A 1 334 ? 20.494 -13.556 -11.524 1.00 58.09 334 GLY A CA 1
ATOM 2711 C C . GLY A 1 334 ? 19.327 -13.055 -10.665 1.00 58.09 334 GLY A C 1
ATOM 2712 O O . GLY A 1 334 ? 19.460 -13.040 -9.440 1.00 58.09 334 GLY A O 1
ATOM 2713 N N . VAL A 1 335 ? 18.216 -12.655 -11.290 1.00 65.81 335 VAL A N 1
ATOM 2714 C CA . VAL A 1 335 ? 16.955 -12.316 -10.620 1.00 65.81 335 VAL A CA 1
ATOM 2715 C C . VAL A 1 335 ? 15.975 -13.482 -10.772 1.00 65.81 335 VAL A C 1
ATOM 2717 O O . VAL A 1 335 ? 15.717 -13.940 -11.881 1.00 65.81 335 VAL A O 1
ATOM 2720 N N . GLU A 1 336 ? 15.449 -13.975 -9.655 1.00 71.94 336 GLU 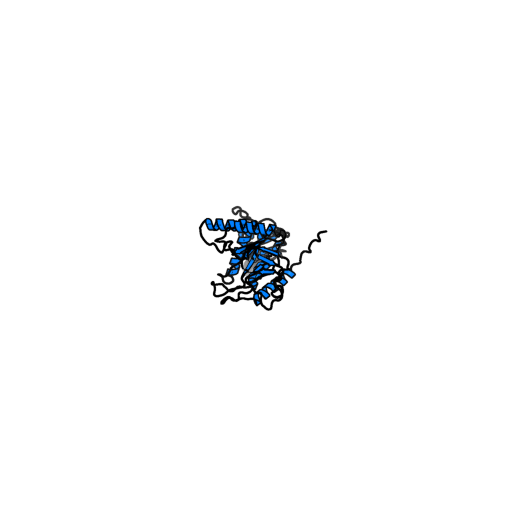A N 1
ATOM 2721 C CA . GLU A 1 336 ? 14.415 -15.010 -9.605 1.00 71.94 336 GLU A CA 1
ATOM 2722 C C . GLU A 1 336 ? 13.019 -14.372 -9.462 1.00 71.94 336 GLU A C 1
ATOM 2724 O O . GLU A 1 336 ? 12.873 -13.300 -8.863 1.00 71.94 336 GLU A O 1
ATOM 2729 N N . ASP A 1 337 ? 11.984 -15.033 -10.001 1.00 74.12 337 ASP A N 1
ATOM 2730 C CA . ASP A 1 337 ? 10.576 -14.627 -9.875 1.00 74.12 337 ASP A CA 1
ATOM 2731 C C . ASP A 1 337 ? 9.675 -15.784 -9.370 1.00 74.12 337 ASP A C 1
ATOM 2733 O O . ASP A 1 337 ? 9.942 -16.957 -9.626 1.00 74.12 337 ASP A O 1
ATOM 2737 N N . MET A 1 338 ? 8.636 -15.468 -8.573 1.00 80.62 338 MET A N 1
ATOM 2738 C CA . MET A 1 338 ? 7.660 -16.439 -8.018 1.00 80.62 338 MET A CA 1
ATOM 2739 C C . MET A 1 338 ? 6.312 -16.286 -8.723 1.00 80.62 338 MET A C 1
ATOM 2741 O O . MET A 1 338 ? 5.276 -16.098 -8.073 1.00 80.62 338 MET A O 1
ATOM 2745 N N . GLN A 1 339 ? 6.301 -16.232 -10.057 1.00 79.88 339 GLN A N 1
ATOM 2746 C CA . GLN A 1 339 ? 5.091 -15.859 -10.793 1.00 79.88 339 GLN A CA 1
ATOM 2747 C C . GLN A 1 339 ? 3.867 -16.710 -10.405 1.00 79.88 339 GLN A C 1
ATOM 2749 O O . GLN A 1 339 ? 2.771 -16.174 -10.216 1.00 79.88 339 GLN A O 1
ATOM 2754 N N . ALA A 1 340 ? 4.035 -18.028 -10.265 1.00 84.00 340 ALA A N 1
ATOM 2755 C CA . ALA A 1 340 ? 2.947 -18.942 -9.917 1.00 84.00 340 ALA A CA 1
ATOM 2756 C C . ALA A 1 340 ? 2.370 -18.647 -8.522 1.00 84.00 340 ALA A C 1
ATOM 2758 O O . ALA A 1 340 ? 1.152 -18.639 -8.326 1.00 84.00 340 ALA A O 1
ATOM 2759 N N . GLU A 1 341 ? 3.228 -18.349 -7.554 1.00 88.50 341 GLU A N 1
ATOM 2760 C CA . GLU A 1 341 ? 2.840 -18.040 -6.186 1.00 88.50 341 GLU A CA 1
ATOM 2761 C C . GLU A 1 341 ? 2.208 -16.654 -6.072 1.00 88.50 341 GLU A C 1
ATOM 2763 O O . GLU A 1 341 ? 1.233 -16.499 -5.335 1.00 88.50 341 GLU A O 1
ATOM 2768 N N . TRP A 1 342 ? 2.670 -15.671 -6.850 1.00 87.81 342 TRP A N 1
ATOM 2769 C CA . TRP A 1 342 ? 1.995 -14.378 -6.967 1.00 87.81 342 TRP A CA 1
ATOM 2770 C C . TRP A 1 342 ? 0.600 -14.511 -7.578 1.00 87.81 342 TRP A C 1
ATOM 2772 O O . TRP A 1 342 ? -0.346 -13.924 -7.047 1.00 87.81 342 TRP A O 1
ATOM 2782 N N . LYS A 1 343 ? 0.430 -15.331 -8.628 1.00 86.12 343 LYS A N 1
ATOM 2783 C CA . LYS A 1 343 ? -0.903 -15.651 -9.175 1.00 86.12 343 LYS A CA 1
ATOM 2784 C C . LYS A 1 343 ? -1.791 -16.280 -8.106 1.00 86.12 343 LYS A C 1
ATOM 2786 O O . LYS A 1 343 ? -2.913 -15.826 -7.903 1.00 86.12 343 LYS A O 1
ATOM 2791 N N . LYS A 1 344 ? -1.279 -17.272 -7.371 1.00 91.06 344 LYS A N 1
ATOM 2792 C CA . LYS A 1 344 ? -2.013 -17.946 -6.289 1.00 91.06 344 LYS A CA 1
ATOM 2793 C C . LYS A 1 344 ? -2.432 -16.980 -5.175 1.00 91.06 344 LYS A C 1
ATOM 2795 O O . LYS A 1 344 ? -3.582 -17.014 -4.740 1.00 91.06 344 LYS A O 1
ATOM 2800 N N . ALA A 1 345 ? -1.525 -16.118 -4.719 1.00 91.31 345 ALA A N 1
ATOM 2801 C CA . ALA A 1 345 ? -1.808 -15.106 -3.702 1.00 91.31 345 ALA A CA 1
ATOM 2802 C C . ALA A 1 345 ? -2.869 -14.104 -4.180 1.00 91.31 345 ALA A C 1
ATOM 2804 O O . ALA A 1 345 ? -3.790 -13.746 -3.446 1.00 91.31 345 ALA A O 1
ATOM 2805 N N . ASN A 1 346 ? -2.791 -13.706 -5.446 1.00 89.44 346 ASN A N 1
ATOM 2806 C CA . ASN A 1 346 ? -3.757 -12.804 -6.038 1.00 89.44 346 ASN A CA 1
ATOM 2807 C C . ASN A 1 346 ? -5.144 -13.454 -6.243 1.00 89.44 346 ASN A C 1
ATOM 2809 O O . ASN A 1 346 ? -6.153 -12.795 -5.998 1.00 89.44 346 ASN A O 1
ATOM 2813 N N . GLU A 1 347 ? -5.223 -14.737 -6.616 1.00 90.06 347 GLU A N 1
ATOM 2814 C CA . GLU A 1 347 ? -6.490 -15.492 -6.647 1.00 90.06 347 GLU A CA 1
ATOM 2815 C C . GLU A 1 347 ? -7.151 -15.563 -5.267 1.00 90.06 347 GLU A C 1
ATOM 2817 O O . GLU A 1 347 ? -8.349 -15.292 -5.135 1.00 90.06 347 GLU A O 1
ATOM 2822 N N . TRP A 1 348 ? -6.359 -15.811 -4.220 1.00 92.38 348 TRP A N 1
ATOM 2823 C CA . TRP A 1 348 ? -6.833 -15.714 -2.839 1.00 92.38 348 TRP A CA 1
ATOM 2824 C C . TRP A 1 348 ? -7.410 -14.319 -2.537 1.00 92.38 348 TRP A C 1
ATOM 2826 O O . TRP A 1 348 ? -8.520 -14.210 -2.009 1.00 92.38 348 TRP A O 1
ATOM 2836 N N . ALA A 1 349 ? -6.728 -13.243 -2.949 1.00 88.75 349 ALA A N 1
ATOM 2837 C CA . ALA A 1 349 ? -7.223 -11.878 -2.761 1.00 88.75 349 ALA A CA 1
ATOM 2838 C C . ALA A 1 349 ? -8.551 -11.618 -3.496 1.00 88.75 349 ALA A C 1
ATOM 2840 O O . ALA A 1 349 ? -9.420 -10.925 -2.959 1.00 88.75 349 ALA A O 1
ATOM 2841 N N . LYS A 1 350 ? -8.757 -12.191 -4.696 1.00 85.19 350 LYS A N 1
ATOM 2842 C CA . LYS A 1 350 ? -10.039 -12.081 -5.422 1.00 85.19 350 LYS A CA 1
ATOM 2843 C C . LYS A 1 350 ? -11.182 -12.700 -4.621 1.00 85.19 350 LYS A C 1
ATOM 2845 O O . LYS A 1 350 ? -12.224 -12.068 -4.446 1.00 85.19 350 LYS A O 1
ATOM 2850 N N . GLN A 1 351 ? -10.973 -13.916 -4.121 1.00 86.31 351 GLN A N 1
ATOM 2851 C CA . GLN A 1 351 ? -11.966 -14.650 -3.333 1.00 86.31 351 GLN A CA 1
ATOM 2852 C C . GLN A 1 351 ? -12.282 -13.920 -2.021 1.00 86.31 351 GLN A C 1
ATOM 2854 O O . GLN A 1 351 ? -13.442 -13.804 -1.612 1.00 86.31 351 GLN A O 1
ATOM 2859 N N . ARG A 1 352 ? -11.254 -13.345 -1.387 1.00 81.56 352 ARG A N 1
ATOM 2860 C CA . ARG A 1 352 ? -11.399 -12.535 -0.175 1.00 81.56 352 ARG A CA 1
ATOM 2861 C C . ARG A 1 352 ? -12.208 -11.260 -0.424 1.00 81.56 352 ARG A C 1
ATOM 2863 O O . ARG A 1 352 ? -13.070 -10.925 0.377 1.00 81.56 352 ARG A O 1
ATOM 2870 N N . ALA A 1 353 ? -11.988 -10.577 -1.546 1.00 68.19 353 ALA A N 1
ATOM 2871 C CA . ALA A 1 353 ? -12.756 -9.388 -1.915 1.00 68.19 353 ALA A CA 1
ATOM 2872 C C . ALA A 1 353 ? -14.220 -9.704 -2.287 1.00 68.19 353 ALA A C 1
ATOM 2874 O O . ALA A 1 353 ? -15.107 -8.916 -1.968 1.00 68.19 353 ALA A O 1
ATOM 2875 N N . GLY A 1 354 ? -14.484 -10.852 -2.925 1.00 57.56 354 GLY A N 1
ATOM 2876 C CA . GLY A 1 354 ? -15.835 -11.300 -3.300 1.00 57.56 354 GLY A CA 1
ATOM 2877 C C . GLY A 1 354 ? -16.699 -11.810 -2.136 1.00 57.56 354 GLY A C 1
ATOM 2878 O O . GLY A 1 354 ? -17.919 -11.846 -2.254 1.00 57.56 354 GLY A O 1
ATOM 2879 N N . SER A 1 355 ? -16.087 -12.165 -1.002 1.00 46.69 355 SER A N 1
ATOM 2880 C CA . SER A 1 355 ? -16.778 -12.587 0.232 1.00 46.69 355 SER A CA 1
ATOM 2881 C C . SER A 1 355 ? -17.147 -11.425 1.164 1.00 46.69 355 SER A C 1
ATOM 2883 O O . SER A 1 355 ? -17.799 -11.631 2.189 1.00 46.69 355 SER A O 1
ATOM 2885 N N . ILE A 1 356 ? -16.779 -10.191 0.806 1.00 43.91 356 ILE A N 1
ATOM 2886 C CA . ILE A 1 356 ? -17.222 -8.976 1.489 1.00 43.91 356 ILE A CA 1
ATOM 2887 C C . ILE A 1 356 ? -18.479 -8.482 0.758 1.00 43.91 356 ILE A C 1
ATOM 2889 O O . ILE A 1 356 ? -18.378 -8.156 -0.426 1.00 43.91 356 ILE A O 1
ATOM 2893 N N . PRO A 1 357 ? -19.655 -8.404 1.413 1.00 35.94 357 PRO A N 1
ATOM 2894 C CA . PRO A 1 357 ? -20.867 -7.898 0.781 1.00 35.94 357 PRO A CA 1
ATOM 2895 C C . PRO A 1 357 ? -20.590 -6.511 0.204 1.00 35.94 357 PRO A C 1
ATOM 2897 O O . PRO A 1 357 ? -20.293 -5.573 0.948 1.00 35.94 357 PRO A O 1
ATOM 2900 N N . GLN A 1 358 ? -20.646 -6.375 -1.121 1.00 36.16 358 GLN A N 1
ATOM 2901 C CA . GLN A 1 358 ? -20.536 -5.060 -1.730 1.00 36.16 358 GLN A CA 1
ATOM 2902 C C . GLN A 1 358 ? -21.746 -4.245 -1.283 1.00 36.16 358 GLN A C 1
ATOM 2904 O O . GLN A 1 358 ? -22.893 -4.620 -1.538 1.00 36.16 358 GLN A O 1
ATOM 2909 N N . ALA A 1 359 ? -21.495 -3.141 -0.577 1.00 34.94 359 ALA A N 1
ATOM 2910 C CA . ALA A 1 359 ? -22.526 -2.153 -0.316 1.00 34.94 359 ALA A CA 1
ATOM 2911 C C . ALA A 1 359 ? -23.092 -1.734 -1.676 1.00 34.94 359 ALA A C 1
ATOM 2913 O O . ALA A 1 359 ? -22.347 -1.241 -2.525 1.00 34.94 359 ALA A O 1
ATOM 2914 N N . ARG A 1 360 ? -24.387 -1.996 -1.901 1.00 28.75 360 ARG A N 1
ATOM 2915 C CA . ARG A 1 360 ? -25.060 -1.611 -3.144 1.00 28.75 360 ARG A CA 1
ATOM 2916 C C . ARG A 1 360 ? -24.780 -0.125 -3.383 1.00 28.75 360 ARG A C 1
ATOM 2918 O O . ARG A 1 360 ? -24.998 0.662 -2.454 1.00 28.75 360 ARG A O 1
ATOM 2925 N N . PRO A 1 361 ? -24.299 0.273 -4.571 1.00 33.78 361 PRO A N 1
ATOM 2926 C CA . PRO A 1 361 ? -24.194 1.685 -4.883 1.00 33.78 361 PRO A CA 1
ATOM 2927 C C . PRO A 1 361 ? -25.588 2.288 -4.706 1.00 33.78 361 PRO A C 1
ATOM 2929 O O . PRO A 1 361 ? -26.566 1.770 -5.248 1.00 33.78 361 PRO A O 1
ATOM 2932 N N . ARG A 1 362 ? -25.693 3.341 -3.885 1.00 31.84 362 ARG A N 1
ATOM 2933 C CA . ARG A 1 362 ? -26.902 4.164 -3.861 1.00 31.84 362 ARG A CA 1
ATOM 2934 C C . ARG A 1 362 ? -27.090 4.657 -5.288 1.00 31.84 362 ARG A C 1
ATOM 2936 O O . ARG A 1 362 ? -26.219 5.351 -5.806 1.00 31.84 362 ARG A O 1
ATOM 2943 N N . SER A 1 363 ? -28.190 4.255 -5.912 1.00 28.14 363 SER A N 1
ATOM 2944 C CA . SER A 1 363 ? -28.676 4.889 -7.127 1.00 28.14 363 SER A CA 1
ATOM 2945 C C . SER A 1 363 ? -28.766 6.384 -6.838 1.00 28.14 363 SER A C 1
ATOM 2947 O O . SER A 1 363 ? -29.540 6.792 -5.969 1.00 28.14 363 SER A O 1
ATOM 2949 N N . MET A 1 364 ? -27.920 7.178 -7.486 1.00 34.19 364 MET A N 1
ATOM 2950 C CA . MET A 1 364 ? -28.131 8.617 -7.531 1.00 34.19 364 MET A CA 1
ATOM 2951 C C . MET A 1 364 ? -29.313 8.829 -8.473 1.00 34.19 364 MET A C 1
ATOM 2953 O O . MET A 1 364 ? -29.193 8.568 -9.669 1.00 34.19 364 MET A O 1
ATOM 2957 N N . GLY A 1 365 ? -30.466 9.135 -7.880 1.00 35.22 365 GLY A N 1
ATOM 2958 C CA . GLY A 1 365 ? -31.617 9.700 -8.576 1.00 35.22 365 GLY A CA 1
ATOM 2959 C C . GLY A 1 365 ? -31.511 11.212 -8.650 1.00 35.22 365 GLY A C 1
ATOM 2960 O O . GLY A 1 365 ? -30.692 11.774 -7.882 1.00 35.22 365 GLY A O 1
#

Sequence (365 aa):
MALAPLKAIRFIENKEQRGKERKKELMIVALLAVISLLLSGCFLSGQTSEVTESYLLLQTQGEPEVFVIIDKVKHWIQNSKTAQVLGYDLLKRKIVSLDVLNKYPTGETLNRDPNEPTRQPRAIYFLKPKPYPFKGLRGLLTLKPLPKNAQQVEDLGFNAVMHYGPLVSGWKGNVICRGVSSRNPMILRYTGDELDCRRQDPQVHLDICKRMKKETPDVPVGIVLCSEIGCGLKGTANSIEEYQRKWIEVANQLDVVMISIYPYREDWPNALEKMVEFEKFWRENIKVPIIPIIQAHWGYWGNLTRPNPMEQVKFWVDRGYGYVVYPWRDEKNGVEDMQAEWKKANEWAKQRAGSIPQARPRSMG

Foldseek 3Di:
DDDDDDVPVVVVVVVVVVVVVVVVVVVVVVVVVVVVVVVVVVVVPDPPPPPPPQWAWEDEPPGPWIWIQHPLETETAPDVVLCVVVVHDNVRYDHDFLVVLLSGHYDYYRDDDPPDPGDDDDCSNHDPPPQQPCQQQEEAEAPDDDDPPDPKVVSLLGQWYWYDDDQDVVDLATFIFRMDDPPGDTAEGEHHAADQLQPDQLVVRLVSQVVNCVVPVPHFYEYEAEQLRHVPDDDDDPVSVVSSLSSLVSRQVGQEYEYEYALFQDDPPVSVVSVVVSVSSCVVRHPHRYAYEYEFKDFDVPNGHHDQLQVVLCSQNSSRHHYYYPHCDDPDPTIDGPSVRNSVNSVVSVVVVVPPPPDPPPPPD